Protein AF-A0A9D4YR10-F1 (afdb_monomer)

Secondary structure (DSSP, 8-state):
-EEEEEETTT--EEEEEGGGBTT---SSTT---TTSEEEEEEE-SS-EEEEEEEEEEEESSHHHHHHTTS-PPPPPPPPTT----------SS-HHHHHHHHHHHHHHHHHHHHHHHHHHHHHHHHHHHHHHHHHHHHHHHHHHHHHHHHHHHHHHHHHHHHTT------------------------------------------------------------------SS-----TTTTSTTSTTS---HHHHHHHHHHHHHHHHHHHHHHHHHT-

InterPro domains:
  IPR040391 BEN domain-containing protein 5 [PTHR14628] (1-96)

Sequence (278 aa):
MYASVRFRDDDVKAVVSVADIKHFSPNSVSDYDSSKWYRVRWQDDHQKGFFRAQIVRLFETKEAASQSSKRVPLPPRPSDSEEETDNSVSESSGDSLHEVLNRNCQEEVQQLRKENRLLKAENEKLLHENKKMHSRLEILEKALCSSVFDTESRLWAHTARCSTGAVASQASPMEPQKYQKLAAVTSPSSVPKMCKDTPDLSAETADLPSNLSQDEEVAMQPRCTAVSILGDKVLLGSSVFFTHYLEKRCSDSELTKRHNMLGKLVAAKIADLMKQKK

Radius of gyration: 36.91 Å; Cα contacts (8 Å, |Δi|>4): 142; chains: 1; bounding box: 97×73×73 Å

Organism: Rhipicephalus sanguineus (NCBI:txid34632)

Structure (mmCIF, N/CA/C/O backbone):
data_AF-A0A9D4YR10-F1
#
_entry.id   AF-A0A9D4YR10-F1
#
loop_
_atom_site.group_PDB
_atom_site.id
_atom_site.type_symbol
_atom_site.label_atom_id
_atom_site.label_alt_id
_atom_site.label_comp_id
_atom_site.label_asym_id
_atom_site.label_entity_id
_atom_site.label_seq_id
_atom_site.pdbx_PDB_ins_code
_atom_site.Cartn_x
_atom_site.Cartn_y
_atom_site.Cartn_z
_atom_site.occupancy
_atom_site.B_iso_or_equiv
_atom_site.auth_seq_id
_atom_site.auth_comp_id
_atom_site.auth_asym_id
_atom_site.auth_atom_id
_atom_site.pdbx_PDB_model_num
ATOM 1 N N . MET A 1 1 ? -14.648 -5.473 26.599 1.00 96.06 1 MET A N 1
ATOM 2 C CA . MET A 1 1 ? -15.252 -5.752 25.282 1.00 96.06 1 MET A CA 1
ATOM 3 C C . MET A 1 1 ? -14.211 -5.478 24.206 1.00 96.06 1 MET A C 1
ATOM 5 O O . MET A 1 1 ? -13.406 -4.562 24.363 1.00 96.06 1 MET A O 1
ATOM 9 N N . TYR A 1 2 ? -14.202 -6.289 23.157 1.00 97.81 2 TYR A N 1
ATOM 10 C CA . TYR A 1 2 ? -13.265 -6.233 22.040 1.00 97.81 2 TYR A CA 1
ATOM 11 C C . TYR A 1 2 ? -14.039 -6.162 20.727 1.00 97.81 2 TYR A C 1
ATOM 13 O O . TYR A 1 2 ? -15.117 -6.742 20.610 1.00 97.81 2 TYR A O 1
ATOM 21 N N . ALA A 1 3 ? -13.487 -5.473 19.738 1.00 97.38 3 ALA A N 1
ATOM 22 C CA . ALA A 1 3 ? -14.074 -5.338 18.414 1.00 97.38 3 ALA A CA 1
ATOM 23 C C . ALA A 1 3 ? -13.172 -6.004 17.375 1.00 97.38 3 ALA A C 1
ATOM 25 O O . ALA A 1 3 ? -11.965 -5.766 17.351 1.00 97.38 3 ALA A O 1
ATOM 26 N N . SER A 1 4 ? -13.756 -6.816 16.496 1.00 96.56 4 SER A N 1
ATOM 27 C CA . SER A 1 4 ? -13.118 -7.173 15.233 1.00 96.56 4 SER A CA 1
ATOM 28 C C . SER A 1 4 ? -13.394 -6.056 14.237 1.00 96.56 4 SER A C 1
ATOM 30 O O . SER A 1 4 ? -14.553 -5.760 13.944 1.00 96.56 4 SER A O 1
ATOM 32 N N . VAL A 1 5 ? -12.332 -5.426 13.748 1.00 96.62 5 VAL A N 1
ATOM 33 C CA . VAL A 1 5 ? -12.392 -4.278 12.842 1.00 96.62 5 VAL A CA 1
ATOM 34 C C . VAL A 1 5 ? -11.719 -4.603 11.513 1.00 96.62 5 VAL A C 1
ATOM 36 O O . VAL A 1 5 ? -10.829 -5.452 11.461 1.00 96.62 5 VAL A O 1
ATOM 39 N N . ARG A 1 6 ? -12.149 -3.930 10.444 1.00 96.00 6 ARG A N 1
ATOM 40 C CA . ARG A 1 6 ? -11.532 -3.949 9.111 1.00 96.00 6 ARG A CA 1
ATOM 41 C C . ARG A 1 6 ? -11.095 -2.532 8.758 1.00 96.00 6 ARG A C 1
ATOM 43 O O . ARG A 1 6 ? -11.946 -1.646 8.685 1.00 96.00 6 ARG A O 1
ATOM 50 N N . PHE A 1 7 ? -9.801 -2.314 8.562 1.00 96.31 7 PHE A N 1
ATOM 51 C CA . PHE A 1 7 ? -9.271 -1.001 8.186 1.00 96.31 7 PHE A CA 1
ATOM 52 C C . PHE A 1 7 ? -9.634 -0.643 6.738 1.00 96.31 7 PHE A C 1
ATOM 54 O O . PHE A 1 7 ? -9.779 -1.522 5.887 1.00 96.31 7 PHE A O 1
ATOM 61 N N . ARG A 1 8 ? -9.837 0.654 6.475 1.00 94.81 8 ARG A N 1
ATOM 62 C CA . ARG A 1 8 ? -10.281 1.164 5.166 1.00 94.81 8 ARG A CA 1
ATOM 63 C C . ARG A 1 8 ? -9.215 1.023 4.082 1.00 94.81 8 ARG A C 1
ATOM 65 O O . ARG A 1 8 ? -9.556 0.705 2.946 1.00 94.81 8 ARG A O 1
ATOM 72 N N . ASP A 1 9 ? -7.960 1.282 4.437 1.00 93.56 9 ASP A N 1
ATOM 73 C CA . ASP A 1 9 ? -6.887 1.483 3.460 1.00 93.56 9 ASP A CA 1
ATOM 74 C C . ASP A 1 9 ? -6.312 0.160 2.931 1.00 93.56 9 ASP A C 1
ATOM 76 O O . ASP A 1 9 ? -6.003 0.049 1.747 1.00 93.56 9 ASP A O 1
ATOM 80 N N . ASP A 1 10 ? -6.207 -0.859 3.785 1.00 93.62 10 ASP A N 1
ATOM 81 C CA . ASP A 1 10 ? -5.519 -2.124 3.493 1.00 93.62 10 ASP A CA 1
ATOM 82 C C . ASP A 1 10 ? -6.410 -3.372 3.640 1.00 93.62 10 ASP A C 1
ATOM 84 O O . ASP A 1 10 ? -5.956 -4.488 3.383 1.00 93.62 10 ASP A O 1
ATOM 88 N N . ASP A 1 11 ? -7.677 -3.207 4.043 1.00 91.81 11 ASP A N 1
ATOM 89 C CA . ASP A 1 11 ? -8.599 -4.296 4.393 1.00 91.81 11 ASP A CA 1
ATOM 90 C C . ASP A 1 11 ? -8.091 -5.251 5.488 1.00 91.81 11 ASP A C 1
ATOM 92 O O . ASP A 1 11 ? -8.654 -6.341 5.683 1.00 91.81 11 ASP A O 1
ATOM 96 N N . VAL A 1 12 ? -7.054 -4.867 6.235 1.00 93.75 12 VAL A N 1
ATOM 97 C CA . VAL A 1 12 ? -6.497 -5.710 7.287 1.00 93.75 12 VAL A CA 1
ATOM 98 C C . VAL A 1 12 ? -7.505 -5.812 8.423 1.00 93.75 12 VAL A C 1
ATOM 100 O O . VAL A 1 12 ? -8.157 -4.844 8.829 1.00 93.75 12 VAL A O 1
ATOM 103 N N . LYS A 1 13 ? -7.665 -7.037 8.926 1.00 94.62 13 LYS A N 1
ATOM 104 C CA . LYS A 1 13 ? -8.537 -7.325 10.059 1.00 94.62 13 LYS A CA 1
ATOM 105 C C . LYS A 1 13 ? -7.722 -7.360 11.332 1.00 94.62 13 LYS A C 1
ATOM 107 O O . LYS A 1 13 ? -6.717 -8.063 11.405 1.00 94.62 13 LYS A O 1
ATOM 112 N N . ALA A 1 14 ? -8.219 -6.683 12.352 1.00 95.94 14 ALA A N 1
ATOM 113 C CA . ALA A 1 14 ? -7.610 -6.684 13.668 1.00 95.94 14 ALA A CA 1
ATOM 114 C C . ALA A 1 14 ? -8.659 -6.866 14.761 1.00 95.94 14 ALA A C 1
ATOM 116 O O . ALA A 1 14 ? -9.850 -6.624 14.560 1.00 95.94 14 ALA A O 1
ATOM 117 N N . VAL A 1 15 ? -8.199 -7.305 15.930 1.00 96.88 15 VAL A N 1
ATOM 118 C CA . VAL A 1 15 ? -8.992 -7.305 17.159 1.00 96.88 15 VAL A CA 1
ATOM 119 C C . VAL A 1 15 ? -8.448 -6.197 18.045 1.00 96.88 15 VAL A C 1
ATOM 121 O O . VAL A 1 15 ? -7.285 -6.242 18.441 1.00 96.88 15 VAL A O 1
ATOM 124 N N . VAL A 1 16 ? -9.291 -5.221 18.358 1.00 97.12 16 VAL A N 1
ATOM 125 C CA . VAL A 1 16 ? -8.930 -4.039 19.150 1.00 97.12 16 VAL A CA 1
ATOM 126 C C . VAL A 1 16 ? -9.794 -3.945 20.403 1.00 97.12 16 VAL A C 1
ATOM 128 O O . VAL A 1 16 ? -10.896 -4.499 20.456 1.00 97.12 16 VAL A O 1
ATOM 131 N N . SER A 1 17 ? -9.293 -3.266 21.436 1.00 97.69 17 SER A N 1
ATOM 132 C CA . SER A 1 17 ? -10.106 -2.944 22.609 1.00 97.69 17 SER A CA 1
ATOM 133 C C . SER A 1 17 ? -11.145 -1.889 22.237 1.00 97.69 17 SER A C 1
ATOM 135 O O . SER A 1 17 ? -10.852 -0.971 21.477 1.00 97.69 17 SER A O 1
ATOM 137 N N . VAL A 1 18 ? -12.347 -1.965 22.808 1.00 97.62 18 VAL A N 1
ATOM 138 C CA . VAL A 1 18 ? -13.363 -0.910 22.630 1.00 97.62 18 VAL A CA 1
ATOM 139 C C . VAL A 1 18 ? -12.857 0.453 23.127 1.00 97.62 18 VAL A C 1
ATOM 141 O O . VAL A 1 18 ? -13.191 1.473 22.539 1.00 97.62 18 VAL A O 1
ATOM 144 N N . ALA A 1 19 ? -11.970 0.473 24.130 1.00 97.62 19 ALA A N 1
ATOM 145 C CA . ALA A 1 19 ? -11.347 1.702 24.630 1.00 97.62 19 ALA A CA 1
ATOM 146 C C . ALA A 1 19 ? -10.430 2.402 23.604 1.00 97.62 19 ALA A C 1
ATOM 148 O O . ALA A 1 19 ? -10.138 3.587 23.750 1.00 97.62 19 ALA A O 1
ATOM 149 N N . ASP A 1 20 ? -9.977 1.682 22.574 1.00 97.94 20 ASP A N 1
ATOM 150 C CA . ASP A 1 20 ? -9.133 2.222 21.505 1.00 97.94 20 ASP A CA 1
ATOM 151 C C . ASP A 1 20 ? -9.955 2.863 20.372 1.00 97.94 20 ASP A C 1
ATOM 153 O O . ASP A 1 20 ? -9.388 3.438 19.440 1.00 97.94 20 ASP A O 1
ATOM 157 N N . ILE A 1 21 ? -11.288 2.784 20.435 1.00 97.75 21 ILE A N 1
ATOM 158 C CA . ILE A 1 21 ? -12.201 3.335 19.432 1.00 97.75 21 ILE A CA 1
ATOM 159 C C . ILE A 1 21 ? -12.725 4.687 19.923 1.00 97.75 21 ILE A C 1
ATOM 161 O O . ILE A 1 21 ? -13.310 4.808 20.998 1.00 97.75 21 ILE A O 1
ATOM 165 N N . LYS A 1 22 ? -12.508 5.737 19.130 1.00 97.06 22 LYS A N 1
ATOM 166 C CA . LYS A 1 22 ? -12.876 7.105 19.503 1.00 97.06 22 LYS A CA 1
ATOM 167 C C . LYS A 1 22 ? -14.402 7.270 19.537 1.00 97.06 22 LYS A C 1
ATOM 169 O O . LYS A 1 22 ? -15.078 6.862 18.598 1.00 97.06 22 LYS A O 1
ATOM 174 N N . HIS A 1 23 ? -14.917 7.912 20.590 1.00 95.31 23 HIS A N 1
ATOM 175 C CA . HIS A 1 23 ? -16.347 8.215 20.783 1.00 95.31 23 HIS A CA 1
ATOM 176 C C . HIS A 1 23 ? -17.276 6.988 20.700 1.00 95.31 23 HIS A C 1
ATOM 178 O O . HIS A 1 23 ? -18.428 7.106 20.291 1.00 95.31 23 HIS A O 1
ATOM 184 N N . PHE A 1 24 ? -16.784 5.810 21.089 1.00 96.81 24 PHE A N 1
ATOM 185 C CA . PHE A 1 24 ? -17.538 4.566 21.003 1.00 96.81 24 PHE A CA 1
ATOM 186 C C . PHE A 1 24 ? -17.631 3.881 22.372 1.00 96.81 24 PHE A C 1
ATOM 188 O O . PHE A 1 24 ? -16.635 3.391 22.901 1.00 96.81 24 PHE A O 1
ATOM 195 N N . SER A 1 25 ? -18.843 3.848 22.931 1.00 95.75 25 SER A N 1
ATOM 196 C CA . SER A 1 25 ? -19.139 3.300 24.264 1.00 95.75 25 SER A CA 1
ATOM 197 C C . SER A 1 25 ? -20.376 2.389 24.214 1.00 95.75 25 SER A C 1
ATOM 199 O O . SER A 1 25 ? -21.437 2.784 24.695 1.00 95.75 25 SER A O 1
ATOM 201 N N . PRO A 1 26 ? -20.273 1.196 23.600 1.00 96.88 26 PRO A N 1
ATOM 202 C CA . PRO A 1 26 ? -21.393 0.273 23.457 1.00 96.88 26 PRO A CA 1
ATOM 203 C C . PRO A 1 26 ? -21.824 -0.300 24.811 1.00 96.88 26 PRO A C 1
ATOM 205 O O . PRO A 1 26 ? -20.987 -0.734 25.606 1.00 96.88 26 PRO A O 1
ATOM 208 N N . ASN A 1 27 ? -23.135 -0.377 25.047 1.00 96.44 27 ASN A N 1
ATOM 209 C CA . ASN A 1 27 ? -23.683 -1.036 26.242 1.00 96.44 27 ASN A CA 1
ATOM 210 C C . ASN A 1 27 ? -23.826 -2.556 26.061 1.00 96.44 27 ASN A C 1
ATOM 212 O O . ASN A 1 27 ? -23.851 -3.307 27.034 1.00 96.44 27 ASN A O 1
ATOM 216 N N . SER A 1 28 ? -23.931 -3.015 24.811 1.00 96.62 28 SER A N 1
ATOM 217 C CA . SER A 1 28 ? -24.168 -4.412 24.439 1.00 96.62 28 SER A CA 1
ATOM 218 C C . SER A 1 28 ? -23.309 -4.814 23.239 1.00 96.62 28 SER A C 1
ATOM 220 O O . SER A 1 28 ? -22.892 -3.980 22.442 1.00 96.62 28 SER A O 1
ATOM 222 N N . VAL A 1 29 ? -23.088 -6.116 23.054 1.00 96.06 29 VAL A N 1
ATOM 223 C CA . VAL A 1 29 ? -22.381 -6.676 21.884 1.00 96.06 29 VAL A CA 1
ATOM 224 C C . VAL A 1 29 ? -23.096 -6.431 20.547 1.00 96.06 29 VAL A C 1
ATOM 226 O O . VAL A 1 29 ? -22.502 -6.616 19.487 1.00 96.06 29 VAL A O 1
ATOM 229 N N . SER A 1 30 ? -24.365 -6.029 20.576 1.00 94.75 30 SER A N 1
ATOM 230 C CA . SER A 1 30 ? -25.149 -5.648 19.394 1.00 94.75 30 SER A CA 1
ATOM 231 C C . SER A 1 30 ? -25.212 -4.136 19.162 1.00 94.75 30 SER A C 1
ATOM 233 O O . SER A 1 30 ? -25.833 -3.707 18.198 1.00 94.75 30 SER A O 1
ATOM 235 N N . ASP A 1 31 ? -24.611 -3.333 20.042 1.00 95.69 31 ASP A N 1
ATOM 236 C CA . ASP A 1 31 ? -24.690 -1.868 20.029 1.00 95.69 31 ASP A CA 1
ATOM 237 C C . ASP A 1 31 ? -23.586 -1.266 19.145 1.00 95.69 31 ASP A C 1
ATOM 239 O O . ASP A 1 31 ? -22.665 -0.598 19.610 1.00 95.69 31 ASP A O 1
ATOM 243 N N . TYR A 1 32 ? -23.606 -1.599 17.855 1.00 95.56 32 TYR A N 1
ATOM 244 C CA . TYR A 1 32 ? -22.698 -1.017 16.870 1.00 95.56 32 TYR A CA 1
ATOM 245 C C . TYR A 1 32 ? -23.372 -0.911 15.509 1.00 95.56 32 TYR A C 1
ATOM 247 O O . TYR A 1 32 ? -24.202 -1.744 15.143 1.00 95.56 32 TYR A O 1
ATOM 255 N N . ASP A 1 33 ? -22.971 0.096 14.741 1.00 95.31 33 ASP A N 1
ATOM 256 C CA . ASP A 1 33 ? -23.427 0.268 13.373 1.00 95.31 33 ASP A CA 1
ATOM 257 C C . ASP A 1 33 ? -22.374 -0.290 12.414 1.00 95.31 33 ASP A C 1
ATOM 259 O O . ASP A 1 33 ? -21.295 0.276 12.234 1.00 95.31 33 ASP A O 1
ATOM 263 N N . SER A 1 34 ? -22.685 -1.424 11.783 1.00 93.31 34 SER A N 1
ATOM 264 C CA . SER A 1 34 ? -21.793 -2.024 10.788 1.00 93.31 34 SER A CA 1
ATOM 265 C C . SER A 1 34 ? -21.620 -1.152 9.541 1.00 93.31 34 SER A C 1
ATOM 267 O O . SER A 1 34 ? -20.666 -1.355 8.804 1.00 93.31 34 SER A O 1
ATOM 269 N N . SER A 1 35 ? -22.501 -0.181 9.297 1.00 92.12 35 SER A N 1
ATOM 270 C CA . SER A 1 35 ? -22.442 0.736 8.152 1.00 92.12 35 SER A CA 1
ATOM 271 C C . SER A 1 35 ? -21.548 1.948 8.397 1.00 92.12 35 SER A C 1
ATOM 273 O O . SER A 1 35 ? -21.312 2.702 7.461 1.00 92.12 35 SER A O 1
ATOM 275 N N . LYS A 1 36 ? -21.042 2.161 9.616 1.00 94.38 36 LYS A N 1
ATOM 276 C CA . LYS A 1 36 ? -20.281 3.366 9.953 1.00 94.38 36 LYS A CA 1
ATOM 277 C C . LYS A 1 36 ? -18.772 3.110 9.979 1.00 94.38 36 LYS A C 1
ATOM 279 O O . LYS A 1 36 ? -18.292 2.049 10.386 1.00 94.38 36 LYS A O 1
ATOM 284 N N . TRP A 1 37 ? -18.007 4.116 9.559 1.00 95.06 37 TRP A N 1
ATOM 285 C CA . TRP A 1 37 ? -16.562 4.166 9.770 1.00 95.06 37 TRP A CA 1
ATOM 286 C C . TRP A 1 37 ? -16.251 4.738 11.153 1.00 95.06 37 TRP A C 1
ATOM 288 O O . TRP A 1 37 ? -16.750 5.793 11.515 1.00 95.06 37 TRP A O 1
ATOM 298 N N . TYR A 1 38 ? -15.371 4.081 11.900 1.00 96.50 38 TYR A N 1
ATOM 299 C CA . TYR A 1 38 ? -14.918 4.528 13.214 1.00 96.50 38 TYR A CA 1
ATOM 300 C C . TYR A 1 38 ? -13.432 4.877 13.183 1.00 96.50 38 TYR A C 1
ATOM 302 O O . TYR A 1 38 ? -12.664 4.321 12.395 1.00 96.50 38 TYR A O 1
ATOM 310 N N . ARG A 1 39 ? -12.997 5.777 14.070 1.00 97.00 39 ARG A N 1
ATOM 311 C CA . ARG A 1 39 ? -11.571 6.060 14.286 1.00 97.00 39 ARG A CA 1
ATOM 312 C C . ARG A 1 39 ? -11.016 5.131 15.357 1.00 97.00 39 ARG A C 1
ATOM 314 O O . ARG A 1 39 ? -11.353 5.268 16.531 1.00 97.00 39 ARG A O 1
ATOM 321 N N . VAL A 1 40 ? -10.145 4.218 14.952 1.00 97.81 40 VAL A N 1
ATOM 322 C CA . VAL A 1 40 ? -9.552 3.192 15.813 1.00 97.81 40 VAL A CA 1
ATOM 323 C C . VAL A 1 40 ? -8.071 3.475 16.000 1.00 97.81 40 VAL A C 1
ATOM 325 O O . VAL A 1 40 ? -7.348 3.698 15.028 1.00 97.81 40 VAL A O 1
ATOM 328 N N . ARG A 1 41 ? -7.608 3.469 17.248 1.00 97.56 41 ARG A N 1
ATOM 329 C CA . ARG A 1 41 ? -6.190 3.587 17.572 1.00 97.56 41 ARG A CA 1
ATOM 330 C C . ARG A 1 41 ? -5.472 2.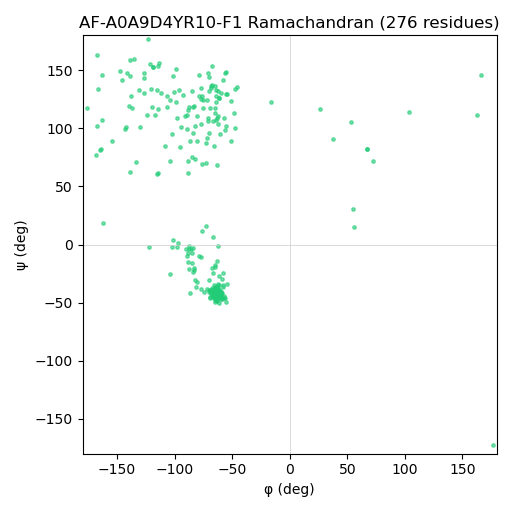290 17.206 1.00 97.56 41 ARG A C 1
ATOM 332 O O . ARG A 1 41 ? -5.826 1.221 17.694 1.00 97.56 41 ARG A O 1
ATOM 339 N N . TRP A 1 42 ? -4.440 2.398 16.381 1.00 96.12 42 TRP A N 1
ATOM 340 C CA . TRP A 1 42 ? -3.580 1.285 15.993 1.00 96.12 42 TRP A CA 1
ATOM 341 C C . TRP A 1 42 ? -2.120 1.642 16.260 1.00 96.12 42 TRP A C 1
ATOM 343 O O . TRP A 1 42 ? -1.713 2.801 16.113 1.00 96.12 42 TRP A O 1
ATOM 353 N N . GLN A 1 43 ? -1.344 0.654 16.698 1.00 95.62 43 GLN A N 1
ATOM 354 C CA . GLN A 1 43 ? 0.081 0.800 16.952 1.00 95.62 43 GLN A CA 1
ATOM 355 C C . GLN A 1 43 ? 0.806 -0.452 16.468 1.00 95.62 43 GLN A C 1
ATOM 357 O O . GLN A 1 43 ? 0.561 -1.544 16.971 1.00 95.62 43 GLN A O 1
ATOM 362 N N . ASP A 1 44 ? 1.707 -0.240 15.521 1.00 93.75 44 ASP A N 1
ATOM 363 C CA . ASP A 1 44 ? 2.648 -1.219 14.996 1.00 93.75 44 ASP A CA 1
ATOM 364 C C . ASP A 1 44 ? 4.083 -0.688 15.171 1.00 93.75 44 ASP A C 1
ATOM 366 O O . ASP A 1 44 ? 4.280 0.448 15.619 1.00 93.75 44 ASP A O 1
ATOM 370 N N . ASP A 1 45 ? 5.088 -1.478 14.797 1.00 96.00 45 ASP A N 1
ATOM 371 C CA . ASP A 1 45 ? 6.505 -1.097 14.891 1.00 96.00 45 ASP A CA 1
ATOM 372 C C . ASP A 1 45 ? 6.842 0.137 14.031 1.00 96.00 45 ASP A C 1
ATOM 374 O O . ASP A 1 45 ? 7.759 0.899 14.344 1.00 96.00 45 ASP A O 1
ATOM 378 N N . HIS A 1 46 ? 6.079 0.364 12.957 1.00 94.12 46 HIS A N 1
ATOM 379 C CA . HIS A 1 46 ? 6.332 1.431 11.985 1.00 94.12 46 HIS A CA 1
ATOM 380 C C . HIS A 1 46 ? 5.401 2.637 12.109 1.00 94.12 46 HIS A C 1
ATOM 382 O O . HIS A 1 46 ? 5.761 3.731 11.676 1.00 94.12 46 HIS A O 1
ATOM 388 N N . GLN A 1 47 ? 4.193 2.457 12.646 1.00 93.31 47 GLN A N 1
ATOM 389 C CA . GLN A 1 47 ? 3.165 3.496 12.640 1.00 93.31 47 GLN A CA 1
ATOM 390 C C . GLN A 1 47 ? 2.307 3.445 13.900 1.00 93.31 47 GLN A C 1
ATOM 392 O O . GLN A 1 47 ? 1.937 2.383 14.396 1.00 93.31 47 GLN A O 1
ATOM 397 N N . LYS A 1 48 ? 1.949 4.627 14.403 1.00 96.00 48 LYS A N 1
ATOM 398 C CA . LYS A 1 48 ? 1.048 4.801 15.541 1.00 96.00 48 LYS A CA 1
ATOM 399 C C . LYS A 1 48 ? 0.094 5.944 15.241 1.00 96.00 48 LYS A C 1
ATOM 401 O O . LYS A 1 48 ? 0.537 7.043 14.924 1.00 96.00 48 LYS A O 1
ATOM 406 N N . GLY A 1 49 ? -1.204 5.708 15.376 1.00 96.75 49 GLY A N 1
ATOM 407 C CA . GLY A 1 49 ? -2.197 6.725 15.044 1.00 96.75 49 GLY A CA 1
ATOM 408 C C . GLY A 1 49 ? -3.632 6.240 15.174 1.00 96.75 49 GLY A C 1
ATOM 409 O O . GLY A 1 49 ? -3.888 5.144 15.670 1.00 96.75 49 GLY A O 1
ATOM 410 N N . PHE A 1 50 ? -4.564 7.086 14.738 1.00 96.94 50 PHE A N 1
ATOM 411 C CA . PHE A 1 50 ? -5.970 6.730 14.580 1.00 96.94 50 PHE A CA 1
ATOM 412 C C . PHE A 1 50 ? -6.271 6.534 13.101 1.00 96.94 50 PHE A C 1
ATOM 414 O O . PHE A 1 50 ? -6.074 7.451 12.307 1.00 96.94 50 PHE A O 1
ATOM 421 N N . PHE A 1 51 ? -6.794 5.366 12.759 1.00 96.94 51 PHE A N 1
ATOM 422 C CA . PHE A 1 51 ? -7.103 4.977 11.389 1.00 96.94 51 PHE A CA 1
ATOM 423 C C . PHE A 1 51 ? -8.598 4.702 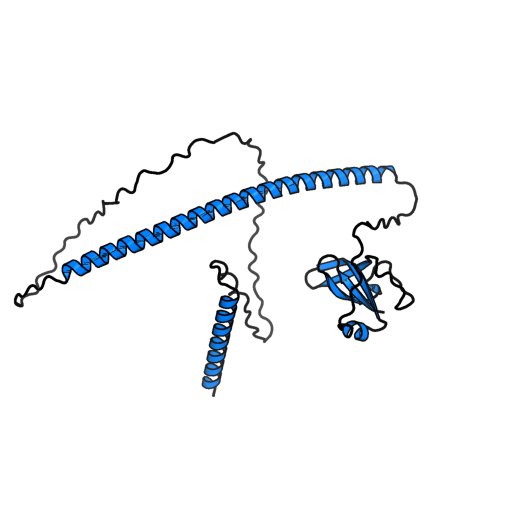11.254 1.00 96.94 51 PHE A C 1
ATOM 425 O O . PHE A 1 51 ? -9.269 4.362 12.233 1.00 96.94 51 PHE A O 1
ATOM 432 N N . ARG A 1 52 ? -9.141 4.879 10.046 1.00 96.44 52 ARG A N 1
ATOM 433 C CA . ARG A 1 52 ? -10.555 4.589 9.778 1.00 96.44 52 ARG A CA 1
ATOM 434 C C . ARG A 1 52 ? -10.742 3.082 9.642 1.00 96.44 52 ARG A C 1
ATOM 436 O O . ARG A 1 52 ? -10.088 2.447 8.815 1.00 96.44 52 ARG A O 1
ATOM 443 N N . ALA A 1 53 ? -11.647 2.521 10.432 1.00 97.12 53 ALA A N 1
ATOM 444 C CA . ALA A 1 53 ? -11.979 1.107 10.388 1.00 97.12 53 ALA A CA 1
ATOM 445 C C . ALA A 1 53 ? -13.479 0.872 10.590 1.00 97.12 53 ALA A C 1
ATOM 447 O O . ALA A 1 53 ? -14.151 1.611 11.306 1.00 97.12 53 ALA A O 1
ATOM 448 N N . GLN A 1 54 ? -14.000 -0.164 9.946 1.00 96.88 54 GLN A N 1
ATOM 449 C CA . GLN A 1 54 ? -15.378 -0.621 10.080 1.00 96.88 54 GLN A CA 1
ATOM 450 C C . GLN A 1 54 ? -15.427 -1.690 11.172 1.00 96.88 54 GLN A C 1
ATOM 452 O O . GLN A 1 54 ? -14.651 -2.651 11.131 1.00 96.88 54 GLN A O 1
ATOM 457 N N . ILE A 1 55 ? -16.328 -1.546 12.146 1.00 96.88 55 ILE A N 1
ATOM 458 C CA . ILE A 1 55 ? -16.555 -2.589 13.153 1.00 96.88 55 ILE A CA 1
ATOM 459 C C . ILE A 1 55 ? -17.345 -3.718 12.490 1.00 96.88 55 ILE A C 1
ATOM 461 O O . ILE A 1 55 ? -18.474 -3.532 12.047 1.00 96.88 55 ILE A O 1
ATOM 465 N N . VAL A 1 56 ? -16.741 -4.903 12.419 1.00 95.62 56 VAL A N 1
ATOM 466 C CA . VAL A 1 56 ? -17.358 -6.100 11.837 1.00 95.62 56 VAL A CA 1
ATOM 467 C C . VAL A 1 56 ? -18.191 -6.835 12.881 1.00 95.62 56 VAL A C 1
ATOM 469 O O . VAL A 1 56 ? -19.262 -7.342 12.559 1.00 95.62 56 VAL A O 1
ATOM 472 N N . ARG A 1 57 ? -17.683 -6.946 14.117 1.00 96.19 57 ARG A N 1
ATOM 473 C CA . ARG A 1 57 ? -18.359 -7.646 15.220 1.00 96.19 57 ARG A CA 1
ATOM 474 C C . ARG A 1 57 ? -17.767 -7.278 16.579 1.00 96.19 57 ARG A C 1
ATOM 476 O O . ARG A 1 57 ? -16.552 -7.118 16.687 1.00 96.19 57 ARG A O 1
ATOM 483 N N . LEU A 1 58 ? -18.599 -7.233 17.620 1.00 97.25 58 LEU A N 1
ATOM 484 C CA . LEU A 1 58 ? -18.166 -7.098 19.014 1.00 97.25 58 LEU A CA 1
ATOM 485 C C . LEU A 1 58 ? -18.136 -8.446 19.745 1.00 97.25 58 LEU A C 1
ATOM 487 O O . LEU A 1 58 ? -18.906 -9.361 19.449 1.00 97.25 58 LEU A O 1
ATOM 491 N N . PHE A 1 59 ? -17.248 -8.539 20.730 1.00 97.19 59 PHE A N 1
ATOM 492 C CA . PHE A 1 59 ? -17.040 -9.698 21.591 1.00 97.19 59 PHE A CA 1
ATOM 493 C C . PHE A 1 59 ? -16.830 -9.247 23.035 1.00 97.19 59 PHE A C 1
ATOM 495 O O . PHE A 1 59 ? -16.195 -8.225 23.298 1.00 97.19 59 PHE A O 1
ATOM 502 N N . GLU A 1 60 ? -17.309 -10.027 23.998 1.00 97.19 60 GLU A N 1
ATOM 503 C CA . GLU A 1 60 ? -17.087 -9.730 25.417 1.00 97.19 60 GLU A CA 1
ATOM 504 C C . GLU A 1 60 ? -15.611 -9.918 25.801 1.00 97.19 60 GLU A C 1
ATOM 506 O O . GLU A 1 60 ? -15.010 -9.026 26.412 1.00 97.19 60 GLU A O 1
ATOM 511 N N . THR A 1 61 ? -15.009 -11.029 25.359 1.00 97.31 61 THR A N 1
ATOM 512 C CA . THR A 1 61 ? -13.635 -11.447 25.676 1.00 97.31 61 THR A CA 1
ATOM 513 C C . THR A 1 61 ? -12.713 -11.423 24.453 1.00 97.31 61 THR A C 1
ATOM 515 O O . THR A 1 61 ? -13.157 -11.510 23.303 1.00 97.31 61 THR A O 1
ATOM 518 N N . LYS A 1 62 ? -11.402 -11.296 24.696 1.00 96.00 62 LYS A N 1
ATOM 519 C CA . LYS A 1 62 ? -10.381 -11.203 23.638 1.00 96.00 62 LYS A CA 1
ATOM 520 C C . LYS A 1 62 ? -10.224 -12.532 22.906 1.00 96.00 62 LYS A C 1
ATOM 522 O O . LYS A 1 62 ? -10.086 -12.570 21.688 1.00 96.00 62 LYS A O 1
ATOM 527 N N . GLU A 1 63 ? -10.285 -13.623 23.655 1.00 95.44 63 GLU A N 1
ATOM 528 C CA . GLU A 1 63 ? -10.111 -14.990 23.180 1.00 95.44 63 GLU A CA 1
ATOM 529 C C . GLU A 1 63 ? -11.224 -15.363 22.197 1.00 95.44 63 GLU A C 1
ATOM 531 O O . GLU A 1 63 ? -10.948 -15.917 21.131 1.00 95.44 63 GLU A O 1
ATOM 536 N N . ALA A 1 64 ? -12.471 -14.984 22.508 1.00 94.50 64 ALA A N 1
ATOM 537 C CA . ALA A 1 64 ? -13.611 -15.180 21.617 1.00 94.50 64 ALA A CA 1
ATOM 538 C C . ALA A 1 64 ? -13.439 -14.415 20.296 1.00 94.50 64 ALA A C 1
ATOM 540 O O . ALA A 1 64 ? -13.745 -14.948 19.228 1.00 94.50 64 ALA A O 1
ATOM 541 N N . ALA A 1 65 ? -1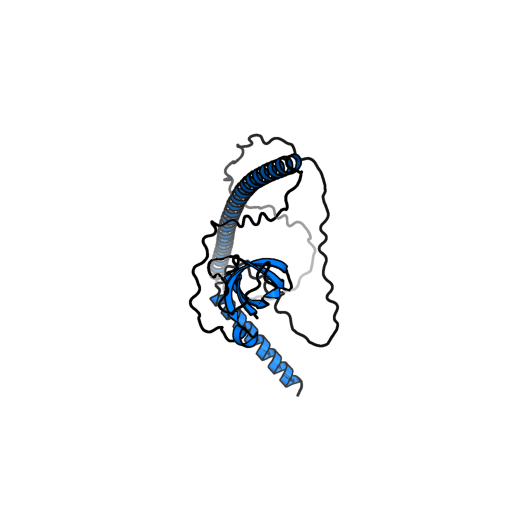2.894 -13.196 20.355 1.00 93.25 65 ALA A N 1
ATOM 542 C CA . ALA A 1 65 ? -12.601 -12.405 19.166 1.00 93.25 65 ALA A CA 1
ATOM 543 C C . ALA A 1 65 ? -11.494 -13.046 18.310 1.00 93.25 65 ALA A C 1
ATOM 545 O O . ALA A 1 65 ? -11.663 -13.187 17.099 1.00 93.25 65 ALA A O 1
ATOM 546 N N . SER A 1 66 ? -10.397 -13.506 18.919 1.00 90.88 66 SER A N 1
ATOM 547 C CA . SER A 1 66 ? -9.287 -14.152 18.201 1.00 90.88 66 SER A CA 1
ATOM 548 C C . SER A 1 66 ? -9.675 -15.491 17.560 1.00 90.88 66 SER A C 1
ATOM 550 O O . SER A 1 66 ? -9.204 -15.808 16.470 1.00 90.88 66 SER A O 1
ATOM 552 N N . GLN A 1 67 ? -10.559 -16.269 18.192 1.00 90.50 67 GLN A N 1
ATOM 553 C CA . GLN A 1 67 ? -11.036 -17.550 17.651 1.00 90.50 67 GLN A CA 1
ATOM 554 C C . GLN A 1 67 ? -12.109 -17.400 16.560 1.00 90.50 67 GLN A C 1
ATOM 556 O O . GLN A 1 67 ? -12.457 -18.373 15.886 1.00 90.50 67 GLN A O 1
ATOM 561 N N . SER A 1 68 ? -12.636 -16.192 16.352 1.00 82.81 68 SER A N 1
ATOM 562 C CA . SER A 1 68 ? -13.728 -15.930 15.408 1.00 82.81 68 SER A CA 1
ATOM 563 C C . SER A 1 68 ? -13.316 -15.910 13.929 1.00 82.81 68 SER A C 1
ATOM 565 O O . SER A 1 68 ? -14.129 -15.568 13.076 1.00 82.81 68 SER A O 1
ATOM 567 N N . SER A 1 69 ? -12.101 -16.355 13.589 1.00 68.81 69 SER A N 1
ATOM 568 C CA . SER A 1 69 ? -11.575 -16.430 12.214 1.00 68.81 69 SER A CA 1
ATOM 569 C C . SER A 1 69 ? -12.349 -17.369 11.272 1.00 68.81 69 SER A C 1
ATOM 571 O O . SER A 1 69 ? -12.042 -17.450 10.079 1.00 68.81 69 SER A O 1
ATOM 573 N N . LYS A 1 70 ? -13.393 -18.050 11.766 1.00 76.94 70 LYS A N 1
ATOM 574 C CA . LYS A 1 70 ? -14.393 -18.722 10.927 1.00 76.94 70 LYS A CA 1
ATOM 575 C C . LYS A 1 70 ? -14.983 -17.691 9.967 1.00 76.94 70 LYS A C 1
ATOM 577 O O . LYS A 1 70 ? -15.373 -16.618 10.398 1.00 76.94 70 LYS A O 1
ATOM 582 N N . ARG A 1 71 ? -15.015 -18.008 8.668 1.00 73.56 71 ARG A N 1
ATOM 583 C CA . ARG A 1 71 ? -15.429 -17.113 7.571 1.00 73.56 71 ARG A CA 1
ATOM 584 C C . ARG A 1 71 ? -16.792 -16.457 7.849 1.00 73.56 71 ARG A C 1
ATOM 586 O O . ARG A 1 71 ? -17.825 -16.998 7.470 1.00 73.56 71 ARG A O 1
ATOM 593 N N . VAL A 1 72 ? -16.789 -15.303 8.514 1.00 76.25 72 VAL A N 1
ATOM 594 C CA . VAL A 1 72 ? -17.984 -14.482 8.705 1.00 76.25 72 VAL A CA 1
ATOM 595 C C . VAL A 1 72 ? -18.211 -13.713 7.402 1.00 76.25 72 VAL A C 1
ATOM 597 O O . VAL A 1 72 ? -17.258 -13.089 6.915 1.00 76.25 72 VAL A O 1
ATOM 600 N N . PRO A 1 73 ? -19.422 -13.762 6.817 1.00 81.44 73 PRO A N 1
ATOM 601 C CA . PRO A 1 73 ? -19.797 -12.880 5.720 1.00 81.44 73 PRO A CA 1
ATOM 602 C C . PRO A 1 73 ? -19.487 -11.431 6.103 1.00 81.44 73 PRO A C 1
ATOM 604 O O . PRO A 1 73 ? -19.908 -10.962 7.158 1.00 81.44 73 PRO A O 1
ATOM 607 N N . LEU A 1 74 ? -18.683 -10.752 5.287 1.00 82.69 74 LEU A N 1
ATOM 608 C CA . LEU A 1 74 ? -18.296 -9.374 5.563 1.00 82.69 74 LEU A CA 1
ATOM 609 C C . LEU A 1 74 ? -19.459 -8.439 5.219 1.00 82.69 74 LEU A C 1
ATOM 611 O O . LEU A 1 74 ? -20.030 -8.593 4.135 1.00 82.69 74 LEU A O 1
ATOM 615 N N . PRO A 1 75 ? -19.782 -7.462 6.086 1.00 84.88 75 PRO A N 1
ATOM 616 C CA . PRO A 1 75 ? -20.698 -6.395 5.724 1.00 84.88 75 PRO A CA 1
ATOM 617 C C . PRO A 1 75 ? -20.200 -5.681 4.456 1.00 84.88 75 PRO A C 1
ATOM 619 O O . PRO A 1 75 ? -18.981 -5.598 4.235 1.00 84.88 75 PRO A O 1
ATOM 622 N N . PRO A 1 76 ? -21.109 -5.167 3.613 1.00 87.06 76 PRO A N 1
ATOM 623 C CA . PRO A 1 76 ? -20.722 -4.298 2.511 1.00 87.06 76 PRO A CA 1
ATOM 624 C C . PRO A 1 76 ? -19.934 -3.094 3.043 1.00 87.06 76 PRO A C 1
ATOM 626 O O . PRO A 1 76 ? -20.144 -2.638 4.171 1.00 87.06 76 PRO A O 1
ATOM 629 N N . ARG A 1 77 ? -18.988 -2.598 2.238 1.00 85.50 77 ARG A N 1
ATOM 630 C CA . ARG A 1 77 ? -18.238 -1.395 2.604 1.00 85.50 77 ARG A CA 1
ATOM 631 C C . ARG A 1 77 ? -19.209 -0.207 2.650 1.00 85.50 77 ARG A C 1
ATOM 633 O O . ARG A 1 77 ? -20.016 -0.086 1.724 1.00 85.50 77 ARG A O 1
ATOM 640 N N . PRO A 1 78 ? -19.131 0.662 3.669 1.00 85.62 78 PRO A N 1
ATOM 641 C CA . PRO A 1 78 ? -19.878 1.908 3.670 1.00 85.62 78 PRO A CA 1
ATOM 642 C C . PRO A 1 78 ? -19.509 2.727 2.439 1.00 85.62 78 PRO A C 1
ATOM 644 O O . PRO A 1 78 ? -18.341 2.750 2.039 1.00 85.62 78 PRO A O 1
ATOM 647 N N . SER A 1 79 ? -20.493 3.392 1.836 1.00 81.44 79 SER A N 1
ATOM 648 C CA . SER A 1 79 ? -20.216 4.318 0.743 1.00 81.44 79 SER A CA 1
ATOM 649 C C . SER A 1 79 ? -19.383 5.472 1.296 1.00 81.44 79 SER A C 1
ATOM 651 O O . SER A 1 79 ? -19.756 6.094 2.286 1.00 81.44 79 SER A O 1
ATOM 653 N N . ASP A 1 80 ? -18.256 5.777 0.659 1.00 72.44 80 ASP A N 1
ATOM 654 C CA . ASP A 1 80 ? -17.305 6.812 1.095 1.00 72.44 80 ASP A CA 1
ATOM 655 C C . ASP A 1 80 ? -17.857 8.252 1.020 1.00 72.44 80 ASP A C 1
ATOM 657 O O . ASP A 1 80 ? -17.124 9.215 1.226 1.00 72.44 80 ASP A O 1
ATOM 661 N N . SER A 1 81 ? -19.145 8.400 0.715 1.00 68.31 81 SER A N 1
ATOM 662 C CA . SER A 1 81 ? -19.850 9.666 0.525 1.00 68.31 81 SER A CA 1
ATOM 663 C C . SER A 1 81 ? -20.188 10.390 1.832 1.00 68.31 81 SER A C 1
ATOM 665 O O . SER A 1 81 ? -20.581 11.550 1.786 1.00 68.31 81 SER A O 1
ATOM 667 N N . GLU A 1 82 ? -20.032 9.738 2.985 1.00 59.59 82 GLU A N 1
ATOM 668 C CA . GLU A 1 82 ? -20.267 10.355 4.291 1.00 59.59 82 GLU A CA 1
ATOM 669 C C . GLU A 1 82 ? -18.939 10.875 4.858 1.00 59.59 82 GLU A C 1
ATOM 671 O O . GLU A 1 82 ? -18.212 10.201 5.600 1.00 59.59 82 GLU A O 1
ATOM 676 N N . GLU A 1 83 ? -18.578 12.086 4.429 1.00 57.59 83 GLU A N 1
ATOM 677 C CA . GLU A 1 83 ? -17.578 12.902 5.109 1.00 57.59 83 GLU A CA 1
ATOM 678 C C . GLU A 1 83 ? -18.095 13.212 6.518 1.00 57.59 83 GLU A C 1
ATOM 680 O O . GLU A 1 83 ? -19.068 13.943 6.695 1.00 57.59 83 GLU A O 1
ATOM 685 N N . GLU A 1 84 ? -17.455 12.617 7.528 1.00 54.19 84 GLU A N 1
ATOM 686 C CA . GLU A 1 84 ? -17.743 12.879 8.936 1.00 54.19 84 GLU A CA 1
ATOM 687 C C . GLU A 1 84 ? -17.483 14.355 9.253 1.00 54.19 84 GLU A C 1
ATOM 689 O O . GLU A 1 84 ? -16.363 14.768 9.560 1.00 54.19 84 GLU A O 1
ATOM 694 N N . THR A 1 85 ? -18.545 15.154 9.187 1.00 50.44 85 THR A N 1
ATOM 695 C CA . THR A 1 85 ? -18.616 16.497 9.755 1.00 50.44 85 THR A CA 1
ATOM 696 C C . THR A 1 85 ? -18.792 16.349 11.268 1.00 50.44 85 THR A C 1
ATOM 698 O O . THR A 1 85 ? -19.851 16.618 11.824 1.00 50.44 85 THR A O 1
ATOM 701 N N . ASP A 1 86 ? -17.750 15.880 11.958 1.00 47.72 86 ASP A N 1
ATOM 702 C CA . ASP A 1 86 ? -17.663 15.944 13.424 1.00 47.72 86 ASP A CA 1
ATOM 703 C C . ASP A 1 86 ? -17.405 17.407 13.828 1.00 47.72 86 ASP A C 1
ATOM 705 O O . ASP A 1 86 ? -16.321 17.803 14.258 1.00 47.72 86 ASP A O 1
ATOM 709 N N . ASN A 1 87 ? -18.428 18.240 13.636 1.00 46.12 87 ASN A N 1
ATOM 710 C CA . ASN A 1 87 ? -18.455 19.637 14.032 1.00 46.12 87 ASN A CA 1
ATOM 711 C C . ASN A 1 87 ? -18.969 19.717 15.476 1.00 46.12 87 ASN A C 1
ATOM 713 O O . ASN A 1 87 ? -20.098 20.115 15.741 1.00 46.12 87 ASN A O 1
ATOM 717 N N . SER A 1 88 ? -18.137 19.282 16.423 1.00 53.78 88 SER A N 1
ATOM 718 C CA . SER A 1 88 ? -18.333 19.564 17.847 1.00 53.78 88 SER A CA 1
ATOM 719 C C . SER A 1 88 ? -17.355 20.657 18.270 1.00 53.78 88 SER A C 1
ATOM 721 O O . SER A 1 88 ? -16.382 20.395 18.977 1.00 53.78 88 SER A O 1
ATOM 723 N N . VAL A 1 89 ? -17.610 21.887 17.822 1.00 47.00 89 VAL A N 1
ATOM 724 C CA . VAL A 1 89 ? -17.005 23.099 18.385 1.00 47.00 89 VAL A CA 1
ATOM 725 C C . VAL A 1 89 ? -18.118 23.915 19.020 1.00 47.00 89 VAL A C 1
ATOM 727 O O . VAL A 1 89 ? -19.061 24.341 18.359 1.00 47.00 89 VAL A O 1
ATOM 730 N N . SER A 1 90 ? -17.989 24.069 20.334 1.00 49.78 90 SER A N 1
ATOM 731 C CA . SER A 1 90 ? -18.755 24.976 21.173 1.00 49.78 90 SER A CA 1
ATOM 732 C C . SER A 1 90 ? -18.863 26.368 20.559 1.00 49.78 90 SER A C 1
ATOM 734 O O . SER A 1 90 ? -17.876 26.946 20.104 1.00 49.78 90 SER A O 1
ATOM 736 N N . GLU A 1 91 ? -20.071 26.915 20.616 1.00 51.94 91 GLU A N 1
ATOM 737 C CA . GLU A 1 91 ? -20.356 28.319 20.365 1.00 51.94 91 GLU A CA 1
ATOM 738 C C . GLU A 1 91 ? -19.490 29.214 21.261 1.00 51.94 91 GLU A C 1
ATOM 740 O O . GLU A 1 91 ? -19.451 29.032 22.479 1.00 51.94 91 GLU A O 1
ATOM 745 N N . SER A 1 92 ? -18.818 30.196 20.658 1.00 52.66 92 SER A N 1
ATOM 746 C CA . SER A 1 92 ? -18.907 31.612 21.045 1.00 52.66 92 SER A CA 1
ATOM 747 C C . SER A 1 92 ? -17.722 32.396 20.469 1.00 52.66 92 SER A C 1
ATOM 749 O O . SER A 1 92 ? -16.589 32.264 20.923 1.00 52.66 92 SER A O 1
ATOM 751 N N . SER A 1 93 ? -18.029 33.282 19.515 1.00 53.62 93 SER A N 1
ATOM 752 C CA . SER A 1 93 ? -17.242 34.480 19.172 1.00 53.62 93 SER A CA 1
ATOM 753 C C . SER A 1 93 ? -15.901 34.258 18.440 1.00 53.62 93 SER A C 1
ATOM 755 O O . SER A 1 93 ? -14.835 34.496 19.001 1.00 53.62 93 SER A O 1
ATOM 757 N N . GLY A 1 94 ? -15.929 33.868 17.155 1.00 52.00 94 GLY A N 1
ATOM 758 C CA . GLY A 1 94 ? -14.697 33.718 16.353 1.00 52.00 94 GLY A CA 1
ATOM 759 C C . GLY A 1 94 ? -14.842 33.691 14.823 1.00 52.00 94 GLY A C 1
ATOM 760 O O . GLY A 1 94 ? -13.912 33.249 14.150 1.00 52.00 94 GLY A O 1
ATOM 761 N N . ASP A 1 95 ? -15.963 34.156 14.261 1.00 56.38 95 ASP A N 1
ATOM 762 C CA . ASP A 1 95 ? -16.327 33.966 12.838 1.00 56.38 95 ASP A CA 1
ATOM 763 C C . ASP A 1 95 ? -15.315 34.515 11.814 1.00 56.38 95 ASP A C 1
ATOM 765 O O . ASP A 1 95 ? -15.226 34.017 10.697 1.00 56.38 95 ASP A O 1
ATOM 769 N N . SER A 1 96 ? -14.490 35.503 12.172 1.00 64.19 96 SER A N 1
ATOM 770 C CA . SER A 1 96 ? -13.600 36.153 11.198 1.00 64.19 96 SER A CA 1
ATOM 771 C C . SER A 1 96 ? -12.309 35.378 10.897 1.00 64.19 96 SER A C 1
ATOM 773 O O . SER A 1 96 ? -11.803 35.437 9.777 1.00 64.19 96 SER A O 1
ATOM 775 N N . LEU A 1 97 ? -11.750 34.649 11.868 1.00 63.12 97 LEU A N 1
ATOM 776 C CA . LEU A 1 97 ? -10.470 33.948 11.683 1.00 63.12 97 LEU A CA 1
ATOM 777 C C . LEU A 1 97 ? -10.640 32.602 10.973 1.00 63.12 97 LEU A C 1
ATOM 779 O O . LEU A 1 97 ? -9.750 32.170 10.240 1.00 63.12 97 LEU A O 1
ATOM 783 N N . HIS A 1 98 ? -11.788 31.952 11.160 1.00 67.00 98 HIS A N 1
ATOM 784 C CA . HIS A 1 98 ? -12.074 30.659 10.546 1.00 67.00 98 HIS A CA 1
ATOM 785 C C . HIS A 1 98 ? -12.210 30.767 9.019 1.00 67.00 98 HIS A C 1
ATOM 787 O O . HIS A 1 98 ? -11.715 29.910 8.289 1.00 67.00 98 HIS A O 1
ATOM 793 N N . GLU A 1 99 ? -12.805 31.850 8.519 1.00 73.81 99 GLU A N 1
ATOM 794 C CA . GLU A 1 99 ? -12.978 32.075 7.081 1.00 73.81 99 GLU A CA 1
ATOM 795 C C . GLU A 1 99 ? -11.639 32.319 6.361 1.00 73.81 99 GLU A C 1
ATOM 797 O O . GLU A 1 99 ? -11.396 31.767 5.286 1.00 73.81 99 GLU A O 1
ATOM 802 N N . VAL A 1 100 ? -10.718 33.057 6.995 1.00 73.12 100 VAL A N 1
ATOM 803 C CA . VAL A 1 100 ? -9.361 33.294 6.468 1.00 73.12 100 VAL A CA 1
ATOM 804 C C . VAL A 1 100 ? -8.541 32.000 6.436 1.00 73.12 100 VAL A C 1
ATOM 806 O O . VAL A 1 100 ? -7.888 31.708 5.435 1.00 73.12 100 VAL A O 1
ATOM 809 N N . LEU A 1 101 ? -8.601 31.189 7.498 1.00 75.88 101 LEU A N 1
ATOM 810 C CA . LEU A 1 101 ? -7.905 29.899 7.541 1.00 75.88 101 LEU A CA 1
ATOM 811 C C . LEU A 1 101 ? -8.458 28.912 6.507 1.00 75.88 101 LEU A C 1
ATOM 813 O O . LEU A 1 101 ? -7.684 28.233 5.832 1.00 75.88 101 LEU A O 1
ATOM 817 N N . ASN A 1 102 ? -9.781 28.864 6.336 1.00 81.81 102 ASN A N 1
ATOM 818 C CA . ASN A 1 102 ? -10.419 27.991 5.354 1.00 81.81 102 ASN A CA 1
ATOM 819 C C . ASN A 1 102 ? -10.046 28.391 3.916 1.00 81.81 102 ASN A C 1
ATOM 821 O O . ASN A 1 102 ? -9.748 27.534 3.085 1.00 81.81 102 ASN A O 1
ATOM 825 N N . ARG A 1 103 ? -9.971 29.697 3.631 1.00 86.56 103 ARG A N 1
ATOM 826 C CA . ARG A 1 103 ? -9.528 30.207 2.329 1.00 86.56 103 ARG A CA 1
ATOM 827 C C . ARG A 1 103 ? -8.073 29.846 2.025 1.00 86.56 103 ARG A C 1
ATOM 829 O O . ARG A 1 103 ? -7.801 29.311 0.953 1.00 86.56 103 ARG A O 1
ATOM 836 N N . ASN A 1 104 ? -7.161 30.062 2.973 1.00 88.56 104 ASN A N 1
ATOM 837 C CA . ASN A 1 104 ? -5.749 29.712 2.794 1.00 88.56 104 ASN A CA 1
ATOM 838 C C . ASN A 1 104 ? -5.567 28.199 2.593 1.00 88.56 104 ASN A C 1
ATOM 840 O O . ASN A 1 104 ? -4.820 27.778 1.713 1.00 88.56 104 ASN A O 1
ATOM 844 N N . CYS A 1 105 ? -6.312 27.379 3.344 1.00 88.19 105 CYS A N 1
ATOM 845 C CA . CYS A 1 105 ? -6.303 25.926 3.180 1.00 88.19 105 CYS A CA 1
ATOM 846 C C . CYS A 1 105 ? -6.784 25.504 1.780 1.00 88.19 105 CYS A C 1
ATOM 848 O O . CYS A 1 105 ? -6.190 24.632 1.145 1.00 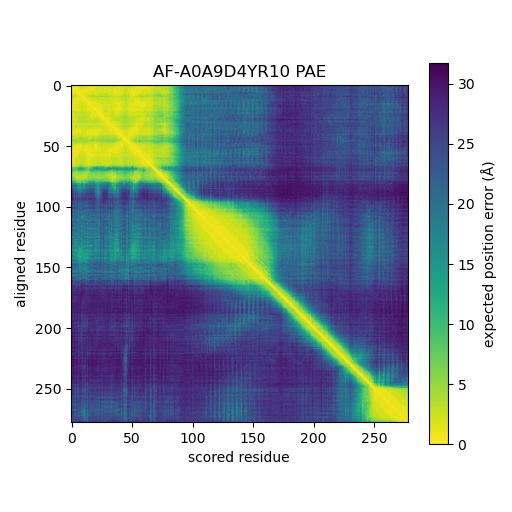88.19 105 CYS A O 1
ATOM 850 N N . GLN A 1 106 ? -7.829 26.145 1.250 1.00 90.31 106 GLN A N 1
ATOM 851 C CA . GLN A 1 106 ? -8.307 25.866 -0.106 1.00 90.31 106 GLN A CA 1
ATOM 852 C C . GLN A 1 106 ? -7.290 26.255 -1.183 1.00 90.31 106 GLN A C 1
ATOM 854 O O . GLN A 1 106 ? -7.112 25.504 -2.146 1.00 90.31 106 GLN A O 1
ATOM 859 N N . GLU A 1 107 ? -6.628 27.402 -1.039 1.00 94.25 107 GLU A N 1
ATOM 860 C CA . GLU A 1 107 ? -5.604 27.866 -1.980 1.00 94.25 107 GLU A CA 1
ATOM 861 C C . GLU A 1 107 ? -4.388 26.922 -1.987 1.00 94.25 107 GLU A C 1
ATOM 863 O O . GLU A 1 107 ? -3.948 26.499 -3.060 1.00 94.25 107 GLU A O 1
ATOM 868 N N . GLU A 1 108 ? -3.931 26.477 -0.814 1.00 94.75 108 GLU A N 1
ATOM 869 C CA . GLU A 1 108 ? -2.849 25.495 -0.673 1.00 94.75 108 GLU A CA 1
ATOM 870 C C . GLU A 1 108 ? -3.213 24.148 -1.318 1.00 94.75 108 GLU A C 1
ATOM 872 O O . GLU A 1 108 ? -2.450 23.597 -2.115 1.00 94.75 108 GLU A O 1
ATOM 877 N N . VAL A 1 109 ? -4.428 23.646 -1.077 1.00 92.12 109 VAL A N 1
ATOM 878 C CA . VAL A 1 109 ? -4.918 22.412 -1.711 1.00 92.12 109 VAL A CA 1
ATOM 879 C C . VAL A 1 109 ? -4.976 22.553 -3.235 1.00 92.12 109 VAL A C 1
ATOM 881 O O . VAL A 1 109 ? -4.665 21.606 -3.964 1.00 92.12 109 VAL A O 1
ATOM 884 N N . GLN A 1 110 ? -5.363 23.718 -3.759 1.00 95.50 110 GLN A N 1
ATOM 885 C CA . GLN A 1 110 ? -5.353 23.965 -5.202 1.00 95.50 110 GLN A CA 1
ATOM 886 C C . GLN A 1 110 ? -3.933 24.020 -5.774 1.00 95.50 110 GLN A C 1
ATOM 888 O O . GLN A 1 110 ? -3.703 23.490 -6.866 1.00 95.50 110 GLN A O 1
ATOM 893 N N . GLN A 1 111 ? -2.988 24.623 -5.055 1.00 97.00 111 GLN A N 1
ATOM 894 C CA . GLN A 1 111 ? -1.587 24.687 -5.456 1.00 97.00 111 GLN A CA 1
ATOM 895 C C . GLN A 1 111 ? -0.958 23.292 -5.486 1.00 97.00 111 GLN A C 1
ATOM 897 O O . GLN A 1 111 ? -0.443 22.884 -6.530 1.00 97.00 111 GLN A O 1
ATOM 902 N N . LEU A 1 112 ? -1.132 22.508 -4.420 1.00 95.06 112 LEU A N 1
ATOM 903 C CA . LEU A 1 112 ? -0.674 21.119 -4.349 1.00 95.06 112 LEU A CA 1
ATOM 904 C C . LEU A 1 112 ? -1.279 20.259 -5.462 1.00 95.06 112 LEU A C 1
ATOM 906 O O . LEU A 1 112 ? -0.600 19.410 -6.036 1.00 95.06 112 LEU A O 1
ATOM 910 N N . ARG A 1 113 ? -2.547 20.489 -5.834 1.00 94.50 113 ARG A N 1
ATOM 911 C CA . ARG A 1 113 ? -3.182 19.803 -6.974 1.00 94.50 113 ARG A CA 1
ATOM 912 C C . ARG A 1 113 ? -2.542 20.162 -8.313 1.00 94.50 113 ARG A C 1
ATOM 914 O O . ARG A 1 113 ? -2.470 19.291 -9.179 1.00 94.50 113 ARG A O 1
ATOM 921 N N . LYS A 1 114 ? -2.116 21.412 -8.519 1.00 97.81 114 LYS A N 1
ATOM 922 C CA . LYS A 1 114 ? -1.410 21.829 -9.743 1.00 97.81 114 LYS A CA 1
ATOM 923 C C . LYS A 1 114 ? -0.017 21.211 -9.800 1.00 97.81 114 LYS A C 1
ATOM 925 O O . LYS A 1 114 ? 0.330 20.623 -10.819 1.00 97.81 114 LYS A O 1
ATOM 930 N N . GLU A 1 115 ? 0.724 21.265 -8.700 1.00 97.00 115 GLU A N 1
ATOM 931 C CA . GLU A 1 115 ? 2.051 20.659 -8.589 1.00 97.00 115 GLU A CA 1
ATOM 932 C C . GLU A 1 115 ? 2.002 19.146 -8.834 1.00 97.00 115 GLU A C 1
ATOM 934 O O . GLU A 1 115 ? 2.741 18.630 -9.666 1.00 97.00 115 GLU A O 1
ATOM 939 N N . ASN A 1 116 ? 1.034 18.440 -8.238 1.00 95.12 116 ASN A N 1
ATOM 940 C CA . ASN A 1 116 ? 0.837 17.011 -8.493 1.00 95.12 116 ASN A CA 1
ATOM 941 C C . ASN A 1 116 ? 0.579 16.696 -9.974 1.00 95.12 116 ASN A C 1
ATOM 943 O O . ASN A 1 116 ? 0.977 15.640 -10.461 1.00 95.12 116 ASN A O 1
ATOM 947 N N . ARG A 1 117 ? -0.111 17.581 -10.707 1.00 97.31 117 ARG A N 1
ATOM 948 C CA . ARG A 1 117 ? -0.329 17.401 -12.152 1.00 97.31 117 ARG A CA 1
ATOM 949 C C . ARG A 1 117 ? 0.966 17.581 -12.939 1.00 97.31 117 ARG A C 1
ATOM 951 O O . ARG A 1 117 ? 1.209 16.798 -13.851 1.00 97.31 117 ARG A O 1
ATOM 958 N N . LEU A 1 118 ? 1.785 18.568 -12.577 1.00 98.19 118 LEU A N 1
ATOM 959 C CA . LEU A 1 118 ? 3.084 18.801 -13.214 1.00 98.19 118 LEU A CA 1
ATOM 960 C C . LEU A 1 118 ? 4.042 17.634 -12.960 1.00 98.19 118 LEU A C 1
ATOM 962 O O . LEU A 1 118 ? 4.580 17.079 -13.913 1.00 98.19 118 LEU A O 1
ATOM 966 N N . LEU A 1 119 ? 4.155 17.183 -11.709 1.00 97.00 119 LEU A N 1
ATOM 967 C CA . LEU A 1 119 ? 4.984 16.033 -11.339 1.00 97.00 119 LEU A CA 1
ATOM 968 C C . LEU A 1 119 ? 4.536 14.737 -12.027 1.00 97.00 119 LEU A C 1
ATOM 970 O O . LEU A 1 119 ? 5.365 13.901 -12.384 1.00 97.00 119 LEU A O 1
ATOM 974 N N . LYS A 1 120 ? 3.229 14.543 -12.243 1.00 96.88 120 LYS A N 1
ATOM 975 C CA . LYS A 1 120 ? 2.726 13.405 -13.029 1.00 96.88 120 LYS A CA 1
ATOM 976 C C . LYS A 1 120 ? 3.144 13.494 -14.495 1.00 96.88 120 LYS A C 1
ATOM 978 O O . LYS A 1 120 ? 3.634 12.504 -15.028 1.00 96.88 120 LYS A O 1
ATOM 983 N N . ALA A 1 121 ? 3.005 14.663 -15.119 1.00 97.88 121 ALA A N 1
ATOM 984 C CA . ALA A 1 121 ? 3.426 14.868 -16.504 1.00 97.88 121 ALA A CA 1
ATOM 985 C C . ALA A 1 121 ? 4.946 14.681 -16.682 1.00 97.88 121 ALA A C 1
ATOM 987 O O . ALA A 1 121 ? 5.395 14.072 -17.654 1.00 97.88 121 ALA A O 1
ATOM 988 N N . GLU A 1 122 ? 5.747 15.151 -15.725 1.00 98.06 122 GLU A N 1
ATOM 989 C CA . GLU A 1 122 ? 7.197 14.950 -15.720 1.00 98.06 122 GLU A CA 1
ATOM 990 C C . GLU A 1 122 ? 7.574 13.472 -15.544 1.00 98.06 122 GLU A C 1
ATOM 992 O O . GLU A 1 122 ? 8.398 12.954 -16.299 1.00 98.06 122 GLU A O 1
ATOM 997 N N . ASN A 1 123 ? 6.917 12.758 -14.623 1.00 96.69 123 ASN A N 1
ATOM 998 C CA . ASN A 1 123 ? 7.107 11.315 -14.466 1.00 96.69 123 ASN A CA 1
ATOM 999 C C . ASN A 1 123 ? 6.765 10.539 -15.745 1.00 96.69 123 ASN A C 1
ATOM 1001 O O . ASN A 1 123 ? 7.494 9.621 -16.117 1.00 96.69 123 ASN A O 1
ATOM 1005 N N . GLU A 1 124 ? 5.692 10.905 -16.450 1.00 97.94 124 GLU A N 1
ATOM 1006 C CA . GLU A 1 124 ? 5.342 10.290 -17.736 1.00 97.94 124 GLU A CA 1
ATOM 1007 C C . GLU A 1 124 ? 6.413 10.549 -18.809 1.00 97.94 124 GLU A C 1
ATOM 1009 O O . GLU A 1 124 ? 6.769 9.637 -19.564 1.00 97.94 124 GLU A O 1
ATOM 1014 N N . LYS A 1 125 ? 6.986 11.759 -18.844 1.00 98.38 125 LYS A N 1
ATOM 1015 C CA . LYS A 1 125 ? 8.095 12.107 -19.744 1.00 98.38 125 LYS A CA 1
ATOM 1016 C C . LYS A 1 125 ? 9.346 11.278 -19.443 1.00 98.38 125 LYS A C 1
ATOM 1018 O O . LYS A 1 125 ? 9.917 10.687 -20.361 1.00 98.38 125 LYS A O 1
ATOM 1023 N N . LEU A 1 126 ? 9.740 11.187 -18.172 1.00 97.62 126 LEU A N 1
ATOM 1024 C CA . LEU A 1 126 ? 10.886 10.381 -17.740 1.00 97.62 126 LEU A CA 1
ATOM 1025 C C . LEU A 1 126 ? 10.676 8.896 -18.042 1.00 97.62 126 LEU A C 1
ATOM 1027 O O . LEU A 1 126 ? 11.590 8.229 -18.524 1.00 97.62 126 LEU A O 1
ATOM 1031 N N . LEU A 1 127 ? 9.463 8.377 -17.837 1.00 97.94 127 LEU A N 1
ATOM 1032 C CA . LEU A 1 127 ? 9.117 7.000 -18.185 1.00 97.94 127 LEU A CA 1
ATOM 1033 C C . LEU A 1 127 ? 9.286 6.743 -19.692 1.00 97.94 127 LEU A C 1
ATOM 1035 O O . LEU A 1 127 ? 9.830 5.710 -20.094 1.00 97.94 127 LEU A O 1
ATOM 1039 N N . HIS A 1 128 ? 8.847 7.682 -20.534 1.00 98.25 128 HIS A N 1
ATOM 1040 C CA . HIS A 1 128 ? 9.009 7.591 -21.984 1.00 98.25 128 HIS A CA 1
ATOM 1041 C C . HIS A 1 128 ? 10.487 7.610 -22.403 1.00 98.25 128 HIS A C 1
ATOM 1043 O O . HIS A 1 128 ? 10.913 6.798 -23.229 1.00 98.25 128 HIS A O 1
ATOM 1049 N N . GLU A 1 129 ? 11.288 8.498 -21.814 1.00 97.94 129 GLU A N 1
ATOM 1050 C CA . GLU A 1 129 ? 12.724 8.586 -22.080 1.00 97.94 129 GLU A CA 1
ATOM 1051 C C . GLU A 1 129 ? 13.467 7.322 -21.636 1.00 97.94 129 GLU A C 1
ATOM 1053 O O . GLU A 1 129 ? 14.268 6.765 -22.391 1.00 97.94 129 GLU A O 1
ATOM 1058 N N . ASN A 1 130 ? 13.133 6.798 -20.460 1.00 97.00 130 ASN A N 1
ATOM 1059 C CA . ASN A 1 130 ? 13.699 5.560 -19.943 1.00 97.00 130 ASN A CA 1
ATOM 1060 C C . ASN A 1 130 ? 13.381 4.373 -20.876 1.00 97.00 130 ASN A C 1
ATOM 1062 O O . ASN A 1 130 ? 14.269 3.613 -21.270 1.00 97.00 130 ASN A O 1
ATOM 1066 N N . LYS A 1 131 ? 12.139 4.286 -21.372 1.00 97.81 131 LYS A N 1
ATOM 1067 C CA . LYS A 1 131 ? 11.741 3.297 -22.389 1.00 97.81 131 LYS A CA 1
ATOM 1068 C C . LYS A 1 131 ? 12.540 3.436 -23.694 1.00 97.81 131 LYS A C 1
ATOM 1070 O O . LYS A 1 131 ? 12.937 2.428 -24.290 1.00 97.81 131 LYS A O 1
ATOM 1075 N N . LYS A 1 132 ? 12.799 4.667 -24.146 1.00 98.44 132 LYS A N 1
ATOM 1076 C CA . LYS A 1 132 ? 13.628 4.951 -25.331 1.00 98.44 132 LYS A CA 1
ATOM 1077 C C . LYS A 1 132 ? 15.076 4.502 -25.120 1.00 98.44 132 LYS A C 1
ATOM 1079 O O . LYS A 1 132 ? 15.655 3.886 -26.016 1.00 98.44 132 LYS A O 1
ATOM 1084 N N . MET A 1 133 ? 15.641 4.757 -23.942 1.00 98.31 133 MET A N 1
ATOM 1085 C CA . MET A 1 133 ? 16.988 4.313 -23.573 1.00 98.31 133 MET A CA 1
ATOM 1086 C C . MET A 1 133 ? 17.095 2.789 -23.522 1.00 98.31 133 MET A C 1
ATOM 1088 O O . MET A 1 133 ? 18.008 2.232 -24.127 1.00 98.31 133 MET A O 1
ATOM 1092 N N . HIS A 1 134 ? 16.126 2.102 -22.915 1.00 97.50 134 HIS A N 1
ATOM 1093 C CA . HIS A 1 134 ? 16.076 0.639 -22.932 1.00 97.50 134 HIS A CA 1
ATOM 1094 C C . HIS A 1 134 ? 16.019 0.064 -24.350 1.00 97.50 134 HIS A C 1
ATOM 1096 O O . HIS A 1 134 ? 16.743 -0.879 -24.654 1.00 97.50 134 HIS A O 1
ATOM 1102 N N . SER A 1 135 ? 15.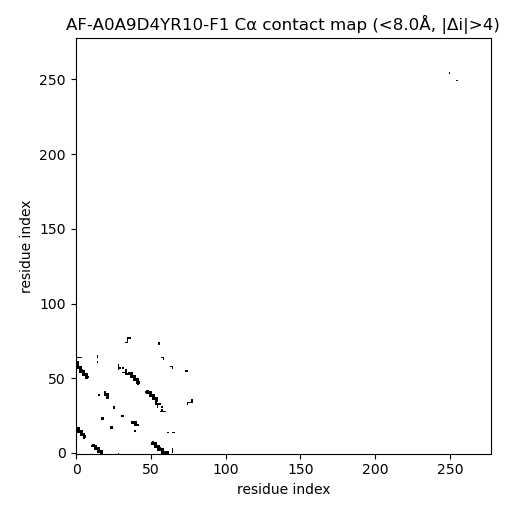231 0.670 -25.241 1.00 98.25 135 SER A N 1
ATOM 1103 C CA . SER A 1 135 ? 15.156 0.235 -26.644 1.00 98.25 135 SER A CA 1
ATOM 1104 C C . SER A 1 135 ? 16.504 0.398 -27.364 1.00 98.25 135 SER A C 1
ATOM 1106 O O . SER A 1 135 ? 16.902 -0.457 -28.151 1.00 98.25 135 SER A O 1
ATOM 1108 N N . ARG A 1 136 ? 17.244 1.479 -27.078 1.00 97.50 136 ARG A N 1
ATOM 1109 C CA . ARG A 1 136 ? 18.597 1.696 -27.620 1.00 97.50 136 ARG A CA 1
ATOM 1110 C C . ARG A 1 136 ? 19.598 0.671 -27.093 1.00 97.50 136 ARG A C 1
ATOM 1112 O O . ARG A 1 136 ? 20.379 0.147 -27.882 1.00 97.50 136 ARG A O 1
ATOM 1119 N N . LEU A 1 137 ? 19.562 0.381 -25.792 1.00 96.75 137 LEU A N 1
ATOM 1120 C CA . LEU A 1 137 ? 20.412 -0.644 -25.183 1.00 96.75 137 LEU A CA 1
ATOM 1121 C C . LEU A 1 137 ? 20.158 -2.017 -25.810 1.00 96.75 137 LEU A C 1
ATOM 1123 O O . LEU A 1 137 ? 21.112 -2.697 -26.166 1.00 96.75 137 LEU A O 1
ATOM 1127 N N . GLU A 1 138 ? 18.895 -2.375 -26.038 1.00 97.56 138 GLU A N 1
ATOM 1128 C CA . GLU A 1 138 ? 18.532 -3.640 -26.683 1.00 97.56 138 GLU A CA 1
ATOM 1129 C C . GLU A 1 138 ? 19.087 -3.747 -28.116 1.00 97.56 138 GLU A C 1
ATOM 1131 O O . GLU A 1 138 ? 19.580 -4.799 -28.528 1.00 97.56 138 GLU A O 1
ATOM 1136 N N . ILE A 1 139 ? 19.040 -2.658 -28.891 1.00 97.44 139 ILE A N 1
ATOM 1137 C CA . ILE A 1 139 ? 19.608 -2.622 -30.248 1.00 97.44 139 ILE A CA 1
ATOM 1138 C C . ILE A 1 139 ? 21.131 -2.789 -30.204 1.00 97.44 139 ILE A C 1
ATOM 1140 O O . ILE A 1 139 ? 21.685 -3.555 -30.994 1.00 97.44 139 ILE A O 1
ATOM 1144 N N . LEU A 1 140 ? 21.809 -2.094 -29.287 1.00 96.62 140 LEU A N 1
ATOM 1145 C CA . LEU A 1 140 ? 23.261 -2.194 -29.132 1.00 96.62 140 LEU A CA 1
ATOM 1146 C C . LEU A 1 140 ? 23.689 -3.592 -28.685 1.00 96.62 140 LEU A C 1
ATOM 1148 O O . LEU A 1 140 ? 24.663 -4.118 -29.215 1.00 96.62 140 LEU A O 1
ATOM 1152 N N . GLU A 1 141 ? 22.947 -4.215 -27.772 1.00 96.00 141 GLU A N 1
ATOM 1153 C CA . GLU A 1 141 ? 23.193 -5.590 -27.338 1.00 96.00 141 GLU A CA 1
ATOM 1154 C C . GLU A 1 141 ? 23.089 -6.565 -28.519 1.00 96.00 141 GLU A C 1
ATOM 1156 O O . GLU A 1 141 ? 24.004 -7.353 -28.759 1.00 96.00 141 GLU A O 1
ATOM 1161 N N . LYS A 1 142 ? 22.032 -6.449 -29.336 1.00 95.50 142 LYS A N 1
ATOM 1162 C CA . LYS A 1 142 ? 21.856 -7.259 -30.553 1.00 95.50 142 LYS A CA 1
ATOM 1163 C C . LYS A 1 142 ? 22.985 -7.050 -31.565 1.00 95.50 142 LYS A C 1
ATOM 1165 O O . LYS A 1 142 ? 23.489 -8.024 -32.126 1.00 95.50 142 LYS A O 1
ATOM 1170 N N . ALA A 1 143 ? 23.399 -5.802 -31.787 1.00 95.25 143 ALA A N 1
ATOM 1171 C CA . ALA A 1 143 ? 24.496 -5.474 -32.695 1.00 95.25 143 ALA A CA 1
ATOM 1172 C C . ALA A 1 143 ? 25.837 -6.035 -32.194 1.00 95.25 143 ALA A C 1
ATOM 1174 O O . ALA A 1 143 ? 26.593 -6.614 -32.977 1.00 95.25 143 ALA A O 1
ATOM 1175 N N . LEU A 1 144 ? 26.105 -5.923 -30.889 1.00 95.00 144 LEU A N 1
ATOM 1176 C CA . LEU A 1 144 ? 27.303 -6.472 -30.263 1.00 95.00 144 LEU A CA 1
ATOM 1177 C C . LEU A 1 144 ? 27.341 -7.994 -30.427 1.00 95.00 144 LEU A C 1
ATOM 1179 O O . LEU A 1 144 ? 28.332 -8.519 -30.931 1.00 95.00 144 LEU A O 1
ATOM 1183 N N . CYS A 1 145 ? 26.251 -8.689 -30.089 1.00 90.88 145 CYS A N 1
ATOM 1184 C CA . CYS A 1 145 ? 26.143 -10.133 -30.276 1.00 90.88 145 CYS A CA 1
ATOM 1185 C C . CYS A 1 145 ? 26.401 -10.532 -31.734 1.00 90.88 145 CYS A C 1
ATOM 1187 O O . CYS A 1 145 ? 27.244 -11.390 -31.975 1.00 90.88 145 CYS A O 1
ATOM 1189 N N . SER A 1 146 ? 25.755 -9.874 -32.705 1.00 93.12 146 SER A N 1
ATOM 1190 C CA . SER A 1 146 ? 25.989 -10.147 -34.131 1.00 93.12 146 SER A CA 1
ATOM 1191 C C . SER A 1 146 ? 27.464 -9.984 -34.509 1.00 93.12 146 SER A C 1
ATOM 1193 O O . SER A 1 146 ? 28.031 -10.861 -35.154 1.00 93.12 146 SER A O 1
ATOM 1195 N N . SER A 1 147 ? 28.110 -8.902 -34.059 1.00 91.88 147 SER A N 1
ATOM 1196 C CA . SER A 1 147 ? 29.515 -8.630 -34.384 1.00 91.88 147 SER A CA 1
ATOM 1197 C C . SER A 1 147 ? 30.477 -9.678 -33.816 1.00 91.88 147 SER A C 1
ATOM 1199 O O . SER A 1 147 ? 31.406 -10.096 -34.507 1.00 91.88 147 SER A O 1
ATOM 1201 N N . VAL A 1 148 ? 30.229 -10.155 -32.591 1.00 89.06 148 VAL A N 1
ATOM 1202 C CA . VAL A 1 148 ? 31.028 -11.215 -31.963 1.00 89.06 148 VAL A CA 1
ATOM 1203 C C . VAL A 1 148 ? 30.903 -12.506 -32.774 1.00 89.06 148 VAL A C 1
ATOM 1205 O O . VAL A 1 148 ? 31.922 -13.077 -33.166 1.00 89.06 148 VAL A O 1
ATOM 1208 N N . PHE A 1 149 ? 29.682 -12.911 -33.137 1.00 82.69 149 PHE A N 1
ATOM 1209 C CA . PHE A 1 149 ? 29.463 -14.121 -33.938 1.00 82.69 149 PHE A CA 1
ATOM 1210 C C . PHE A 1 149 ? 30.062 -14.033 -35.349 1.00 82.69 149 PHE A C 1
ATOM 1212 O O . PHE A 1 149 ? 30.620 -15.017 -35.844 1.00 82.69 149 PHE A O 1
ATOM 1219 N N . ASP A 1 150 ? 30.017 -12.862 -35.989 1.00 82.69 150 ASP A N 1
ATOM 1220 C CA . ASP A 1 150 ? 30.655 -12.648 -37.290 1.00 82.69 150 ASP A CA 1
ATOM 1221 C C . ASP A 1 150 ? 32.185 -12.763 -37.199 1.00 82.69 150 ASP A C 1
ATOM 1223 O O . ASP A 1 150 ? 32.825 -13.322 -38.097 1.00 82.69 150 ASP A O 1
ATOM 1227 N N . THR A 1 151 ? 32.793 -12.265 -36.114 1.00 82.69 151 THR A N 1
ATOM 1228 C CA . THR A 1 151 ? 34.243 -12.399 -35.898 1.00 82.69 151 THR A CA 1
ATOM 1229 C C . THR A 1 151 ? 34.665 -13.842 -35.627 1.00 82.69 151 THR A C 1
ATOM 1231 O O . THR A 1 151 ? 35.634 -14.306 -36.233 1.00 82.69 151 THR A O 1
ATOM 1234 N N . GLU A 1 152 ? 33.920 -14.585 -34.805 1.00 78.12 152 GLU A N 1
ATOM 1235 C CA . GLU A 1 152 ? 34.186 -16.006 -34.543 1.00 78.12 152 GLU A CA 1
ATOM 1236 C C . GLU A 1 152 ? 34.023 -16.860 -35.805 1.00 78.12 152 GLU A C 1
ATOM 1238 O O . GLU A 1 152 ? 34.882 -17.689 -36.115 1.00 78.12 152 GLU A O 1
ATOM 1243 N N . SER A 1 153 ? 32.985 -16.594 -36.603 1.00 78.06 153 SER A N 1
ATOM 1244 C CA . SER A 1 153 ? 32.747 -17.301 -37.866 1.00 78.06 153 SER A CA 1
ATOM 1245 C C . SER A 1 153 ? 33.905 -17.113 -38.853 1.00 78.06 153 SER A C 1
ATOM 1247 O O . SER A 1 153 ? 34.338 -18.065 -39.509 1.00 78.06 153 SER A O 1
ATOM 1249 N N . ARG A 1 154 ? 34.465 -15.897 -38.935 1.00 77.81 154 ARG A N 1
ATOM 1250 C CA . ARG A 1 154 ? 35.645 -15.609 -39.771 1.00 77.81 154 ARG A CA 1
ATOM 1251 C C . ARG A 1 154 ? 36.902 -16.311 -39.257 1.00 77.81 154 ARG A C 1
ATOM 1253 O O . ARG A 1 154 ? 37.676 -16.822 -40.067 1.00 77.81 154 ARG A O 1
ATOM 1260 N N . LEU A 1 155 ? 37.095 -16.368 -37.939 1.00 78.00 155 LEU A N 1
ATOM 1261 C CA . LEU A 1 155 ? 38.220 -17.072 -37.317 1.00 78.00 155 LEU A CA 1
ATOM 1262 C C . LEU A 1 155 ? 38.164 -18.582 -37.596 1.00 78.00 155 LEU A C 1
ATOM 1264 O O . LEU A 1 155 ? 39.168 -19.164 -38.009 1.00 78.00 155 LEU A O 1
ATOM 1268 N N . TRP A 1 156 ? 36.996 -19.216 -37.466 1.00 75.25 156 TRP A N 1
ATOM 1269 C CA . TRP A 1 156 ? 36.839 -20.640 -37.788 1.00 75.25 156 TRP A CA 1
ATOM 1270 C C . TRP A 1 156 ? 37.038 -20.948 -39.274 1.00 75.25 156 TRP A C 1
ATOM 1272 O O . TRP A 1 156 ? 37.692 -21.940 -39.605 1.00 75.25 156 TRP A O 1
ATOM 1282 N N . ALA A 1 157 ? 36.568 -20.081 -40.176 1.00 75.00 157 ALA A N 1
ATOM 1283 C CA . ALA A 1 157 ? 36.811 -20.237 -41.610 1.00 75.00 157 ALA A CA 1
ATOM 1284 C C . ALA A 1 157 ? 38.310 -20.169 -41.970 1.00 75.00 157 ALA A C 1
ATOM 1286 O O . ALA A 1 157 ? 38.757 -20.867 -42.883 1.00 75.00 157 ALA A O 1
ATOM 1287 N N . HIS A 1 158 ? 39.096 -19.360 -41.250 1.00 69.19 158 HIS A N 1
ATOM 1288 C CA . HIS A 1 158 ? 40.539 -19.253 -41.468 1.00 69.19 158 HIS A CA 1
ATOM 1289 C C . HIS A 1 158 ? 41.298 -20.479 -40.933 1.00 69.19 158 HIS A C 1
ATOM 1291 O O . HIS A 1 158 ? 42.189 -20.995 -41.608 1.00 69.19 158 HIS A O 1
ATOM 1297 N N . THR A 1 159 ? 40.915 -21.001 -39.763 1.00 71.69 159 THR A N 1
ATOM 1298 C CA . THR A 1 159 ? 41.521 -22.212 -39.179 1.00 71.69 159 THR A CA 1
ATOM 1299 C C . THR A 1 159 ? 41.252 -23.458 -40.026 1.00 71.69 159 THR A C 1
ATOM 1301 O O . THR A 1 159 ? 42.164 -24.250 -40.257 1.00 71.69 159 THR A O 1
ATOM 1304 N N . ALA A 1 160 ? 40.037 -23.611 -40.563 1.00 70.12 160 ALA A N 1
ATOM 1305 C CA . ALA A 1 160 ? 39.681 -24.747 -41.416 1.00 70.12 160 ALA A CA 1
ATOM 1306 C C . ALA A 1 160 ? 40.420 -24.757 -42.769 1.00 70.12 160 ALA A C 1
ATOM 1308 O O . ALA A 1 160 ? 40.592 -25.813 -43.370 1.00 70.12 160 ALA A O 1
ATOM 1309 N N . ARG A 1 161 ? 40.876 -23.595 -43.257 1.00 65.06 161 ARG A N 1
ATOM 1310 C CA . ARG A 1 161 ? 41.589 -23.485 -44.540 1.00 65.06 161 ARG A CA 1
ATOM 1311 C C . ARG A 1 161 ? 43.085 -23.817 -44.429 1.00 65.06 161 ARG A C 1
ATOM 1313 O O . ARG A 1 161 ? 43.691 -24.188 -45.429 1.00 65.06 161 ARG A O 1
ATOM 1320 N N . CYS A 1 162 ? 43.675 -23.727 -43.236 1.00 62.25 162 CYS A N 1
ATOM 1321 C CA . CYS A 1 162 ? 45.089 -24.053 -43.008 1.00 62.25 162 CYS A CA 1
ATOM 1322 C C . CYS A 1 162 ? 45.347 -25.534 -42.672 1.00 62.25 162 CYS A C 1
ATOM 1324 O O . CYS A 1 162 ? 46.490 -25.976 -42.750 1.00 62.25 162 CYS A O 1
ATOM 1326 N N . SER A 1 163 ? 44.325 -26.320 -42.318 1.00 58.62 163 SER A N 1
ATOM 1327 C CA . SER A 1 163 ? 44.495 -27.712 -41.869 1.00 58.62 163 SER A CA 1
ATOM 1328 C C . SER A 1 163 ? 44.512 -28.764 -42.988 1.00 58.62 163 SER A C 1
ATOM 1330 O O . SER A 1 163 ? 44.776 -29.931 -42.710 1.00 58.62 163 SER A O 1
ATOM 1332 N N . THR A 1 164 ? 44.295 -28.389 -44.253 1.00 57.66 164 THR A N 1
ATOM 1333 C CA . THR A 1 164 ? 44.323 -29.328 -45.397 1.00 57.66 164 THR A CA 1
ATOM 1334 C C . THR A 1 164 ? 45.612 -29.280 -46.223 1.00 57.66 164 THR A C 1
ATOM 1336 O O . THR A 1 164 ? 45.736 -29.992 -47.217 1.00 57.66 164 THR A O 1
ATOM 1339 N N . GLY A 1 165 ? 46.602 -28.484 -45.813 1.00 55.84 165 GLY A N 1
ATOM 1340 C CA . GLY A 1 165 ? 47.946 -28.501 -46.390 1.00 55.84 165 GLY A CA 1
ATOM 1341 C C . GLY A 1 165 ? 48.801 -29.610 -45.783 1.00 55.84 165 GLY A C 1
ATOM 1342 O O . GLY A 1 165 ? 49.687 -29.331 -44.981 1.00 55.84 165 GLY A O 1
ATOM 1343 N N . ALA A 1 166 ? 48.538 -30.866 -46.151 1.00 54.66 166 ALA A N 1
ATOM 1344 C CA . ALA A 1 166 ? 49.435 -31.985 -45.880 1.00 54.66 166 ALA A CA 1
ATOM 1345 C C . ALA A 1 166 ? 50.744 -31.796 -46.669 1.00 54.66 166 ALA A C 1
ATOM 1347 O O . ALA A 1 166 ? 50.903 -32.300 -47.779 1.00 54.66 166 ALA A O 1
ATOM 1348 N N . VAL A 1 167 ? 51.683 -31.038 -46.103 1.00 53.69 167 VAL A N 1
ATOM 1349 C CA . VAL A 1 167 ? 53.067 -30.995 -46.575 1.00 53.69 167 VAL A CA 1
ATOM 1350 C C . VAL A 1 167 ? 53.792 -32.168 -45.931 1.00 53.69 167 VAL A C 1
ATOM 1352 O O . VAL A 1 167 ? 54.257 -32.104 -44.796 1.00 53.69 167 VAL A O 1
ATOM 1355 N N . ALA A 1 168 ? 53.871 -33.269 -46.672 1.00 57.47 168 ALA A N 1
ATOM 1356 C CA . ALA A 1 168 ? 54.912 -34.254 -46.458 1.00 57.47 168 ALA A CA 1
ATOM 1357 C C . ALA A 1 168 ? 56.255 -33.583 -46.777 1.00 57.47 168 ALA A C 1
ATOM 1359 O O . ALA A 1 168 ? 56.540 -33.330 -47.943 1.00 57.47 168 ALA A O 1
ATOM 1360 N N . SER A 1 169 ? 57.063 -33.266 -45.764 1.00 50.66 169 SER A N 1
ATOM 1361 C CA . SER A 1 169 ? 58.505 -33.101 -45.960 1.00 50.66 169 SER A CA 1
ATOM 1362 C C . SER A 1 169 ? 59.279 -33.159 -44.644 1.00 50.66 169 SER A C 1
ATOM 1364 O O . SER A 1 169 ? 59.210 -32.269 -43.806 1.00 50.66 169 SER A O 1
ATOM 1366 N N . GLN A 1 170 ? 59.960 -34.294 -44.505 1.00 49.09 170 GLN A N 1
ATOM 1367 C CA . GLN A 1 170 ? 61.261 -34.556 -43.887 1.00 49.09 170 GLN A CA 1
ATOM 1368 C C . GLN A 1 170 ? 61.770 -33.629 -42.773 1.00 49.09 170 GLN A C 1
ATOM 1370 O O . GLN A 1 170 ? 62.134 -32.474 -42.971 1.00 49.09 170 GLN A O 1
ATOM 1375 N N . ALA A 1 171 ? 61.919 -34.257 -41.607 1.00 50.09 171 ALA A N 1
ATOM 1376 C CA . ALA A 1 171 ? 62.711 -33.797 -40.484 1.00 50.09 171 ALA A CA 1
ATOM 1377 C C . ALA A 1 171 ? 64.205 -33.685 -40.838 1.00 50.09 171 ALA A C 1
ATOM 1379 O O . ALA A 1 171 ? 64.805 -34.651 -41.307 1.00 50.09 171 ALA A O 1
ATOM 1380 N N . SER A 1 172 ? 64.802 -32.544 -40.490 1.00 49.41 172 SER A N 1
ATOM 1381 C CA . SER A 1 172 ? 66.242 -32.392 -40.258 1.00 49.41 172 SER A CA 1
ATOM 1382 C C . SER A 1 172 ? 66.463 -31.657 -38.929 1.00 49.41 172 SER A C 1
ATOM 1384 O O . SER A 1 172 ? 65.796 -30.646 -38.693 1.00 49.41 172 SER A O 1
ATOM 1386 N N . PRO A 1 173 ? 67.368 -32.134 -38.052 1.00 65.25 173 PRO A N 1
ATOM 1387 C CA . PRO A 1 173 ? 67.687 -31.497 -36.777 1.00 65.25 173 PRO A CA 1
ATOM 1388 C C . PRO A 1 173 ? 68.987 -30.679 -36.864 1.00 65.25 173 PRO A C 1
ATOM 1390 O O . PRO A 1 173 ? 69.986 -31.202 -37.338 1.00 65.25 173 PRO A O 1
ATOM 1393 N N . MET A 1 174 ? 68.979 -29.429 -36.387 1.00 43.78 174 MET A N 1
ATOM 1394 C CA . MET A 1 174 ? 70.125 -28.578 -35.970 1.00 43.78 174 MET A CA 1
ATOM 1395 C C . MET A 1 174 ? 69.593 -27.135 -35.844 1.00 43.78 174 MET A C 1
ATOM 1397 O O . MET A 1 174 ? 68.727 -26.759 -36.620 1.00 43.78 174 MET A O 1
ATOM 1401 N N . GLU A 1 175 ? 69.991 -26.217 -34.966 1.00 46.06 175 GLU A N 1
ATOM 1402 C CA . GLU A 1 175 ? 71.012 -26.041 -33.921 1.00 46.06 175 GLU A CA 1
ATOM 1403 C C . GLU A 1 175 ? 70.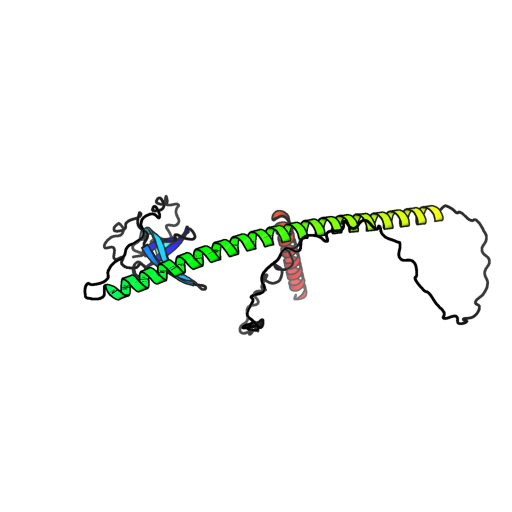572 -24.762 -33.138 1.00 46.06 175 GLU A C 1
ATOM 1405 O O . GLU A 1 175 ? 69.782 -23.978 -33.679 1.00 46.06 175 GLU A O 1
ATOM 1410 N N . PRO A 1 176 ? 71.052 -24.462 -31.913 1.00 58.62 176 PRO A N 1
ATOM 1411 C CA . PRO A 1 176 ? 70.632 -23.273 -31.176 1.00 58.62 176 PRO A CA 1
ATOM 1412 C C . PRO A 1 176 ? 71.550 -22.080 -31.490 1.00 58.62 176 PRO A C 1
ATOM 1414 O O . PRO A 1 176 ? 72.699 -22.038 -31.051 1.00 58.62 176 PRO A O 1
ATOM 1417 N N . GLN A 1 177 ? 71.045 -21.063 -32.197 1.00 46.25 177 GLN A N 1
ATOM 1418 C CA . GLN A 1 177 ? 71.765 -19.798 -32.378 1.00 46.25 177 GLN A CA 1
ATOM 1419 C C . GLN A 1 177 ? 71.037 -18.595 -31.764 1.00 46.25 177 GLN A C 1
ATOM 1421 O O . GLN A 1 177 ? 70.013 -18.126 -32.241 1.00 46.25 177 GLN A O 1
ATOM 1426 N N . LYS A 1 178 ? 71.681 -18.101 -30.699 1.00 46.25 178 LYS A N 1
ATOM 1427 C CA . LYS A 1 178 ? 71.967 -16.698 -30.365 1.00 46.25 178 LYS A CA 1
ATOM 1428 C C . LYS A 1 178 ? 70.797 -15.704 -30.349 1.00 46.25 178 LYS A C 1
ATOM 1430 O O . LYS A 1 178 ? 70.395 -15.125 -31.349 1.00 46.25 178 LYS A O 1
ATOM 1435 N N . TYR A 1 179 ? 70.427 -15.366 -29.115 1.00 53.97 179 TYR A N 1
ATOM 1436 C CA . TYR A 1 179 ? 69.813 -14.106 -28.713 1.00 53.97 179 TYR A CA 1
ATOM 1437 C C . TYR A 1 179 ? 70.572 -12.890 -29.273 1.00 53.97 179 TYR A C 1
ATOM 1439 O O . TYR A 1 179 ? 71.675 -12.593 -28.819 1.00 53.97 179 TYR A O 1
ATOM 1447 N N . GLN A 1 180 ? 69.946 -12.133 -30.178 1.00 46.69 180 GLN A N 1
ATOM 1448 C CA . GLN A 1 180 ? 70.266 -10.724 -30.428 1.00 46.69 180 GLN A CA 1
ATOM 1449 C C . GLN A 1 180 ? 68.993 -9.915 -30.737 1.00 46.69 180 GLN A C 1
ATOM 1451 O O . GLN A 1 180 ? 68.469 -9.908 -31.841 1.00 46.69 180 GLN A O 1
ATOM 1456 N N . LYS A 1 181 ? 68.512 -9.228 -29.696 1.00 54.34 181 LYS A N 1
ATOM 1457 C CA . LYS A 1 181 ? 68.279 -7.775 -29.657 1.00 54.34 181 LYS A CA 1
ATOM 1458 C C . LYS A 1 181 ? 67.749 -7.114 -30.944 1.00 54.34 181 LYS A C 1
ATOM 1460 O O . LYS A 1 181 ? 68.533 -6.537 -31.684 1.00 54.34 181 LYS A O 1
ATOM 1465 N N . LEU A 1 182 ? 66.424 -7.021 -31.080 1.00 48.78 182 LEU A N 1
ATOM 1466 C CA . LEU A 1 182 ? 65.760 -5.890 -31.741 1.00 48.78 182 LEU A CA 1
ATOM 1467 C C . LEU A 1 182 ? 64.465 -5.544 -30.996 1.00 48.78 182 LEU A C 1
ATOM 1469 O O . LEU A 1 182 ? 63.437 -6.199 -31.130 1.00 48.78 182 LEU A O 1
ATOM 1473 N N . ALA A 1 183 ? 64.554 -4.494 -30.184 1.00 50.31 183 ALA A N 1
ATOM 1474 C CA . ALA A 1 183 ? 63.420 -3.671 -29.811 1.00 50.31 183 ALA A CA 1
ATOM 1475 C C . ALA A 1 183 ? 63.229 -2.642 -30.931 1.00 50.31 183 ALA A C 1
ATOM 1477 O O . ALA A 1 183 ? 64.151 -1.866 -31.168 1.00 50.31 183 ALA A O 1
ATOM 1478 N N . ALA A 1 184 ? 62.079 -2.644 -31.610 1.00 47.81 184 ALA A N 1
ATOM 1479 C CA . ALA A 1 184 ? 61.549 -1.484 -32.330 1.00 47.81 184 ALA A CA 1
ATOM 1480 C C . ALA A 1 184 ? 60.159 -1.780 -32.922 1.00 47.81 184 ALA A C 1
ATOM 1482 O O . ALA A 1 184 ? 60.020 -2.588 -33.831 1.00 47.81 184 ALA A O 1
ATOM 1483 N N . VAL A 1 185 ? 59.170 -1.021 -32.440 1.00 47.34 185 VAL A N 1
ATOM 1484 C CA . VAL A 1 185 ? 58.038 -0.491 -33.220 1.00 47.34 185 VAL A CA 1
ATOM 1485 C C . VAL A 1 185 ? 57.026 -1.517 -33.758 1.00 47.34 185 VAL A C 1
ATOM 1487 O O . VAL A 1 185 ? 56.977 -1.834 -34.941 1.00 47.34 185 VAL A O 1
ATOM 1490 N N . THR A 1 186 ? 56.093 -1.923 -32.897 1.00 41.03 186 THR A N 1
ATOM 1491 C CA . THR A 1 186 ? 54.721 -2.248 -33.317 1.00 41.03 186 THR A CA 1
ATOM 1492 C C . THR A 1 186 ? 53.845 -1.014 -33.131 1.00 41.03 186 THR A C 1
ATOM 1494 O O . THR A 1 186 ? 53.417 -0.706 -32.021 1.00 41.03 186 THR A O 1
ATOM 1497 N N . SER A 1 187 ? 53.581 -0.305 -34.225 1.00 50.09 187 SER A N 1
ATOM 1498 C CA . SER A 1 187 ? 52.466 0.638 -34.332 1.00 50.09 187 SER A CA 1
ATOM 1499 C C . SER A 1 187 ? 51.215 -0.124 -34.785 1.00 50.09 187 SER A C 1
ATOM 1501 O O . SER A 1 187 ? 51.221 -0.646 -35.900 1.00 50.09 187 SER A O 1
ATOM 1503 N N . PRO A 1 188 ? 50.117 -0.179 -34.012 1.00 49.06 188 PRO A N 1
ATOM 1504 C CA . PRO A 1 188 ? 48.825 -0.574 -34.551 1.00 49.06 188 PRO A CA 1
ATOM 1505 C C . PRO A 1 188 ? 48.125 0.670 -35.121 1.00 49.06 188 PRO A C 1
ATOM 1507 O O . PRO A 1 188 ? 47.394 1.366 -34.424 1.00 49.06 188 PRO A O 1
ATOM 1510 N N . SER A 1 189 ? 48.364 0.965 -36.401 1.00 51.97 189 SER A N 1
ATOM 1511 C CA . SER A 1 189 ? 47.531 1.886 -37.187 1.00 51.97 189 SER A CA 1
ATOM 1512 C C . SER A 1 189 ? 46.737 1.074 -38.204 1.00 51.97 189 SER A C 1
ATOM 1514 O O . SER A 1 189 ? 47.160 0.870 -39.339 1.00 51.97 189 SER A O 1
ATOM 1516 N N . SER A 1 190 ? 45.598 0.541 -37.771 1.00 48.66 190 SER A N 1
ATOM 1517 C CA . SER A 1 190 ? 44.503 0.184 -38.674 1.00 48.66 190 SER A CA 1
ATOM 1518 C C . SER A 1 190 ? 43.235 -0.029 -37.858 1.00 48.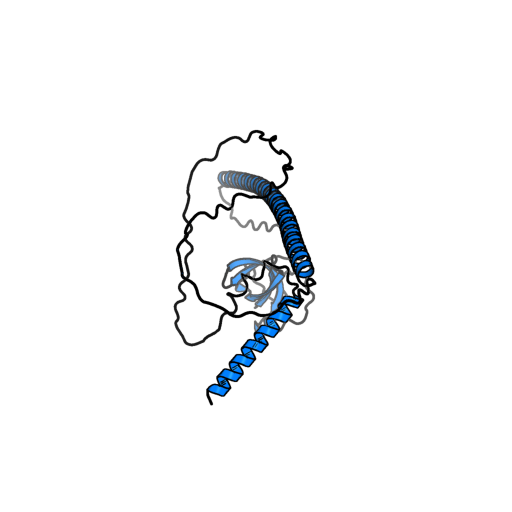66 190 SER A C 1
ATOM 1520 O O . SER A 1 190 ? 42.873 -1.141 -37.485 1.00 48.66 190 SER A O 1
ATOM 1522 N N . VAL A 1 191 ? 42.578 1.080 -37.528 1.00 52.94 191 VAL A N 1
ATOM 1523 C CA . VAL A 1 191 ? 41.171 1.058 -37.129 1.00 52.94 191 VAL A CA 1
ATOM 1524 C C . VAL A 1 191 ? 40.361 0.865 -38.417 1.00 52.94 191 VAL A C 1
ATOM 1526 O O . VAL A 1 191 ? 40.537 1.655 -39.352 1.00 52.94 191 VAL A O 1
ATOM 1529 N N . PRO A 1 192 ? 39.489 -0.151 -38.523 1.00 49.66 192 PRO A N 1
ATOM 1530 C CA . PRO A 1 192 ? 38.566 -0.254 -39.643 1.00 49.66 192 PRO A CA 1
ATOM 1531 C C . PRO A 1 192 ? 37.643 0.970 -39.641 1.00 49.66 192 PRO A C 1
ATOM 1533 O O . PRO A 1 192 ? 37.001 1.266 -38.635 1.00 49.66 192 PRO A O 1
ATOM 1536 N N . LYS A 1 193 ? 37.578 1.688 -40.769 1.00 57.84 193 LYS A N 1
ATOM 1537 C CA . LYS A 1 193 ? 36.571 2.727 -41.032 1.00 57.84 193 LYS A CA 1
ATOM 1538 C C . LYS A 1 193 ? 35.177 2.108 -40.871 1.00 57.84 193 LYS A C 1
ATOM 1540 O O . LYS A 1 193 ? 34.694 1.444 -41.782 1.00 57.84 193 LYS A O 1
ATOM 1545 N N . MET A 1 194 ? 34.555 2.310 -39.714 1.00 45.38 194 MET A N 1
ATOM 1546 C CA . MET A 1 194 ? 33.143 2.010 -39.504 1.00 45.38 194 MET A CA 1
ATOM 1547 C C . MET A 1 194 ? 32.271 3.113 -40.109 1.00 45.38 194 MET A C 1
ATOM 1549 O O . MET A 1 194 ? 32.666 4.278 -40.176 1.00 45.38 194 MET A O 1
ATOM 1553 N N . CYS A 1 195 ? 31.123 2.682 -40.620 1.00 42.69 195 CYS A N 1
ATOM 1554 C CA . CYS A 1 195 ? 30.196 3.402 -41.480 1.00 42.69 195 CYS A CA 1
ATOM 1555 C C . CYS A 1 195 ? 29.850 4.815 -40.991 1.00 42.69 195 CYS A C 1
ATOM 1557 O O . CYS A 1 195 ? 29.511 5.033 -39.830 1.00 42.69 195 CYS A O 1
ATOM 1559 N N . LYS A 1 196 ? 29.891 5.764 -41.930 1.00 44.94 196 LYS A N 1
ATOM 1560 C CA . LYS A 1 196 ? 29.337 7.110 -41.794 1.00 44.94 196 LYS A CA 1
ATOM 1561 C C . LYS A 1 196 ? 27.854 7.069 -42.159 1.00 44.94 196 LYS A C 1
ATOM 1563 O O . LYS A 1 196 ? 27.509 7.506 -43.241 1.00 44.94 196 LYS A O 1
ATOM 1568 N N . ASP A 1 197 ? 27.012 6.548 -41.280 1.00 46.44 197 ASP A N 1
ATOM 1569 C CA . ASP A 1 197 ? 25.557 6.721 -41.386 1.00 46.44 197 ASP A CA 1
ATOM 1570 C C . ASP A 1 197 ? 24.998 6.979 -39.984 1.00 46.44 197 ASP A C 1
ATOM 1572 O O . ASP A 1 197 ? 24.242 6.196 -39.412 1.00 46.44 197 ASP A O 1
ATOM 1576 N N . THR A 1 198 ? 25.442 8.087 -39.390 1.00 47.53 198 THR A N 1
ATOM 1577 C CA . THR A 1 198 ? 24.782 8.684 -38.230 1.00 47.53 198 THR A CA 1
ATOM 1578 C C . THR A 1 198 ? 23.730 9.648 -38.780 1.00 47.53 198 THR A C 1
ATOM 1580 O O . THR A 1 198 ? 24.119 10.606 -39.450 1.00 47.53 198 THR A O 1
ATOM 1583 N N . PRO A 1 199 ? 22.421 9.435 -38.560 1.00 52.75 199 PRO A N 1
ATOM 1584 C CA . PRO A 1 199 ? 21.429 10.435 -38.921 1.00 52.75 199 PRO A CA 1
ATOM 1585 C C . PRO A 1 199 ? 21.664 11.693 -38.080 1.00 52.75 199 PRO A C 1
ATOM 1587 O O . PRO A 1 199 ? 21.692 11.642 -36.848 1.00 52.75 199 PRO A O 1
ATOM 1590 N N . ASP A 1 200 ? 21.876 12.801 -38.783 1.00 44.34 200 ASP A N 1
ATOM 1591 C CA . ASP A 1 200 ? 22.021 14.142 -38.237 1.00 44.34 200 ASP A CA 1
ATOM 1592 C C . ASP A 1 200 ? 20.714 14.550 -37.537 1.00 44.34 200 ASP A C 1
ATOM 1594 O O . ASP A 1 200 ? 19.679 14.745 -38.173 1.00 44.34 200 ASP A O 1
ATOM 1598 N N . LEU A 1 201 ? 20.747 14.604 -36.205 1.00 54.59 201 LEU A N 1
ATOM 1599 C CA . LEU A 1 201 ? 19.664 15.113 -35.362 1.00 54.59 201 LEU A CA 1
ATOM 1600 C C . LEU A 1 201 ? 20.151 16.382 -34.661 1.00 54.59 201 LEU A C 1
ATOM 1602 O O . LEU A 1 201 ? 20.247 16.436 -33.436 1.00 54.59 201 LEU A O 1
ATOM 1606 N N . SER A 1 202 ? 20.494 17.393 -35.457 1.00 49.12 202 SER A N 1
ATOM 1607 C CA . SER A 1 202 ? 20.840 18.736 -34.995 1.00 49.12 202 SER A CA 1
ATOM 1608 C C . SER A 1 202 ? 19.827 19.777 -35.486 1.00 49.12 202 SER A C 1
ATOM 1610 O O . SER A 1 202 ? 20.171 20.712 -36.193 1.00 49.12 202 SER A O 1
ATOM 1612 N N . ALA A 1 203 ? 18.555 19.637 -35.102 1.00 53.62 203 ALA A N 1
ATOM 1613 C CA . ALA A 1 203 ? 17.597 20.743 -35.187 1.00 53.62 203 ALA A CA 1
ATOM 1614 C C . ALA A 1 203 ? 16.345 20.474 -34.340 1.00 53.62 203 ALA A C 1
ATOM 1616 O O . ALA A 1 203 ? 15.343 20.031 -34.880 1.00 53.62 203 ALA A O 1
ATOM 1617 N N . GLU A 1 204 ? 16.400 20.738 -33.031 1.00 45.06 204 GLU A N 1
ATOM 1618 C CA . GLU A 1 204 ? 15.254 21.303 -32.291 1.00 45.06 204 GLU A CA 1
ATOM 1619 C C . GLU A 1 204 ? 15.706 21.772 -30.898 1.00 45.06 204 GLU A C 1
ATOM 1621 O O . GLU A 1 204 ? 15.522 21.105 -29.882 1.00 45.06 204 GLU A O 1
ATOM 1626 N N . THR A 1 205 ? 16.366 22.927 -30.852 1.00 45.00 205 THR A N 1
ATOM 1627 C CA . THR A 1 205 ? 16.553 23.704 -29.621 1.00 45.00 205 THR A CA 1
ATOM 1628 C C . THR A 1 205 ? 15.561 24.856 -29.682 1.00 45.00 205 THR A C 1
ATOM 1630 O O . THR A 1 205 ? 15.825 25.868 -30.325 1.00 45.00 205 THR A O 1
ATOM 1633 N N . ALA A 1 206 ? 14.398 24.671 -29.061 1.00 50.56 206 ALA A N 1
ATOM 1634 C CA . ALA A 1 206 ? 13.463 25.748 -28.772 1.00 50.56 206 ALA A CA 1
ATOM 1635 C C . ALA A 1 206 ? 13.508 26.060 -27.271 1.00 50.56 206 ALA A C 1
ATOM 1637 O O . ALA A 1 206 ? 13.424 25.167 -26.428 1.00 50.56 206 ALA A O 1
ATOM 1638 N N . ASP A 1 207 ? 13.704 27.348 -27.012 1.00 54.31 207 ASP A N 1
ATOM 1639 C CA . ASP A 1 207 ? 13.716 28.112 -25.768 1.00 54.31 207 ASP A CA 1
ATOM 1640 C C . ASP A 1 207 ? 13.096 27.466 -24.515 1.00 54.31 207 ASP A C 1
ATOM 1642 O O . ASP A 1 207 ? 11.894 27.209 -24.435 1.00 54.31 207 ASP A O 1
ATOM 1646 N N . LEU A 1 208 ? 13.917 27.347 -23.466 1.00 51.28 208 LEU A N 1
ATOM 1647 C CA . LEU A 1 208 ? 13.465 27.255 -22.077 1.00 51.28 208 LEU A CA 1
ATOM 1648 C C . LEU A 1 208 ? 14.058 28.424 -21.272 1.00 51.28 208 LEU A C 1
ATOM 1650 O O . LEU A 1 208 ? 15.256 28.692 -21.391 1.00 51.28 208 LEU A O 1
ATOM 1654 N N . PRO A 1 209 ? 13.255 29.124 -20.450 1.00 56.25 209 PRO A N 1
ATOM 1655 C CA . PRO A 1 209 ? 13.729 30.247 -19.656 1.00 56.25 209 PRO A CA 1
ATOM 1656 C C . PRO A 1 209 ? 14.531 29.783 -18.435 1.00 56.25 209 PRO A C 1
ATOM 1658 O O . PRO A 1 209 ? 14.066 28.995 -17.611 1.00 56.25 209 PRO A O 1
ATOM 1661 N N . SER A 1 210 ? 15.731 30.343 -18.303 1.00 45.22 210 SER A N 1
ATOM 1662 C CA . SER A 1 210 ? 16.589 30.260 -17.125 1.00 45.22 210 SER A CA 1
ATOM 1663 C C . SER A 1 210 ? 15.951 30.994 -15.945 1.00 45.22 210 SER A C 1
ATOM 1665 O O . SER A 1 210 ? 15.948 32.219 -15.920 1.00 45.22 210 SER A O 1
ATOM 1667 N N . ASN A 1 211 ? 15.435 30.257 -14.964 1.00 49.44 211 ASN A N 1
ATOM 1668 C CA . ASN A 1 211 ? 15.258 30.737 -13.591 1.00 49.44 211 ASN A CA 1
ATOM 1669 C C . ASN A 1 211 ? 15.270 29.532 -12.646 1.00 49.44 211 ASN A C 1
ATOM 1671 O O . ASN A 1 211 ? 14.237 28.934 -12.361 1.00 49.44 211 ASN A O 1
ATOM 1675 N N . LEU A 1 212 ? 16.465 29.172 -12.182 1.00 41.28 212 LEU A N 1
ATOM 1676 C CA . LEU A 1 212 ? 16.671 28.258 -11.064 1.00 41.28 212 LEU A CA 1
ATOM 1677 C C . LEU A 1 212 ? 17.649 28.940 -10.113 1.00 41.28 212 LEU A C 1
ATOM 1679 O O . LEU A 1 212 ? 18.849 29.022 -10.375 1.00 41.28 212 LEU A O 1
ATOM 1683 N N . SER A 1 213 ? 17.074 29.495 -9.051 1.00 45.25 213 SER A N 1
ATOM 1684 C CA . SER A 1 213 ? 17.789 29.970 -7.879 1.00 45.25 213 SER A CA 1
ATOM 1685 C C . SER A 1 213 ? 18.554 28.807 -7.257 1.00 45.25 213 SER A C 1
ATOM 1687 O O . SER A 1 213 ? 18.010 27.723 -7.051 1.00 45.25 213 SER A O 1
ATOM 1689 N N . GLN A 1 214 ? 19.829 29.061 -6.991 1.00 47.94 214 GLN A N 1
ATOM 1690 C CA . GLN A 1 214 ? 20.653 28.286 -6.078 1.00 47.94 214 GLN A CA 1
ATOM 1691 C C . GLN A 1 214 ? 20.024 28.380 -4.691 1.00 47.94 214 GLN A C 1
ATOM 1693 O O . GLN A 1 214 ? 19.816 29.502 -4.251 1.00 47.94 214 GLN A O 1
ATOM 1698 N N . ASP A 1 215 ? 19.734 27.251 -4.042 1.00 42.38 215 ASP A N 1
ATOM 1699 C CA . ASP A 1 215 ? 19.836 27.109 -2.587 1.00 42.38 215 ASP A CA 1
ATOM 1700 C C . ASP A 1 215 ? 19.767 25.626 -2.162 1.00 42.38 215 ASP A C 1
ATOM 1702 O O . ASP A 1 215 ? 18.938 24.849 -2.630 1.00 42.38 215 ASP A O 1
ATOM 1706 N N . GLU A 1 216 ? 20.697 25.288 -1.265 1.00 43.06 216 GLU A N 1
ATOM 1707 C CA . GLU A 1 216 ? 20.789 24.126 -0.366 1.00 43.06 216 GLU A CA 1
ATOM 1708 C C . GLU A 1 216 ? 20.995 22.703 -0.927 1.00 43.06 216 GLU A C 1
ATOM 1710 O O . GLU A 1 216 ? 20.128 21.831 -0.931 1.00 43.06 216 GLU A O 1
ATOM 1715 N N . GLU A 1 217 ? 22.266 22.409 -1.216 1.00 37.56 217 GLU A N 1
ATOM 1716 C CA . GLU A 1 217 ? 22.844 21.064 -1.164 1.00 37.56 217 GLU A CA 1
ATOM 1717 C C . GLU A 1 217 ? 23.024 20.625 0.309 1.00 37.56 217 GLU A C 1
ATOM 1719 O O . GLU A 1 217 ? 24.078 20.817 0.918 1.00 37.56 217 GLU A O 1
ATOM 1724 N N . VAL A 1 218 ? 21.990 20.030 0.915 1.00 43.94 218 VAL A N 1
ATOM 1725 C CA . VAL A 1 218 ? 22.143 19.298 2.186 1.00 43.94 218 VAL A CA 1
ATOM 1726 C C . VAL A 1 218 ? 22.654 17.893 1.876 1.00 43.94 218 VAL A C 1
ATOM 1728 O O . VAL A 1 218 ? 21.914 17.005 1.452 1.00 43.94 218 VAL A O 1
ATOM 1731 N N . ALA A 1 219 ? 23.952 17.698 2.100 1.00 38.56 219 ALA A N 1
ATOM 1732 C CA . ALA A 1 219 ? 24.653 16.429 1.975 1.00 38.56 219 ALA A CA 1
ATOM 1733 C C . ALA A 1 219 ? 24.008 15.328 2.839 1.00 38.56 219 ALA A C 1
ATOM 1735 O O . ALA A 1 219 ? 24.221 15.230 4.051 1.00 38.56 219 ALA A O 1
ATOM 1736 N N . MET A 1 220 ? 23.244 14.448 2.196 1.00 37.25 220 MET A N 1
ATOM 1737 C CA . MET A 1 220 ? 22.698 13.241 2.804 1.00 37.25 220 MET A CA 1
ATOM 1738 C C . MET A 1 220 ? 23.793 12.163 2.829 1.00 37.25 220 MET A C 1
ATOM 1740 O O . MET A 1 220 ? 23.971 11.392 1.890 1.00 37.25 220 MET A O 1
ATOM 1744 N N . GLN A 1 221 ? 24.581 12.141 3.908 1.00 37.34 221 GLN A N 1
ATOM 1745 C CA . GLN A 1 221 ? 25.557 11.079 4.156 1.00 37.34 221 GLN A CA 1
ATOM 1746 C C . GLN A 1 221 ? 24.848 9.725 4.357 1.00 37.34 221 GLN A C 1
ATOM 1748 O O . GLN A 1 221 ? 23.928 9.636 5.179 1.00 37.34 221 GLN A O 1
ATOM 1753 N N . PRO A 1 222 ? 25.292 8.635 3.704 1.00 36.69 222 PRO A N 1
ATOM 1754 C CA . PRO A 1 222 ? 24.818 7.299 4.026 1.00 36.69 222 PRO A CA 1
ATOM 1755 C C . PRO A 1 222 ? 25.380 6.884 5.392 1.00 36.69 222 PRO A C 1
ATOM 1757 O O . PRO A 1 222 ? 26.560 6.568 5.543 1.00 36.69 222 PRO A O 1
ATOM 1760 N N . ARG A 1 223 ? 24.525 6.882 6.418 1.00 33.28 223 ARG A N 1
ATOM 1761 C CA . ARG A 1 223 ? 24.843 6.278 7.715 1.00 33.28 223 ARG A CA 1
ATOM 1762 C C . ARG A 1 223 ? 24.878 4.758 7.563 1.00 33.28 223 ARG A C 1
ATOM 1764 O O . ARG A 1 223 ? 23.849 4.095 7.661 1.00 33.28 223 ARG A O 1
ATOM 1771 N N . CYS A 1 224 ? 26.072 4.204 7.367 1.00 31.84 224 CYS A N 1
ATOM 1772 C CA . CYS A 1 224 ? 26.338 2.792 7.619 1.00 31.84 224 CYS A CA 1
ATOM 1773 C C . CYS A 1 224 ? 25.986 2.485 9.080 1.00 31.84 224 CYS A C 1
ATOM 1775 O O . CYS A 1 224 ? 26.655 2.942 10.007 1.00 31.84 224 CYS A O 1
ATOM 1777 N N . THR A 1 225 ? 24.903 1.742 9.295 1.00 38.53 225 THR A N 1
ATOM 1778 C CA . THR A 1 225 ? 24.513 1.270 10.622 1.00 38.53 225 THR A CA 1
ATOM 1779 C C . THR A 1 225 ? 25.502 0.191 11.053 1.00 38.53 225 THR A C 1
ATOM 1781 O O . THR A 1 225 ? 25.520 -0.909 10.504 1.00 38.53 225 THR A O 1
ATOM 1784 N N . ALA A 1 226 ? 26.358 0.516 12.020 1.00 35.50 226 ALA A N 1
ATOM 1785 C CA . ALA A 1 226 ? 27.159 -0.472 12.725 1.00 35.50 226 ALA A CA 1
ATOM 1786 C C . ALA A 1 226 ? 26.215 -1.388 13.519 1.00 35.50 226 ALA A C 1
ATOM 1788 O O . ALA A 1 226 ? 25.483 -0.933 14.398 1.00 35.50 226 ALA A O 1
ATOM 1789 N N . VAL A 1 227 ? 26.212 -2.678 13.186 1.00 33.59 227 VAL A N 1
ATOM 1790 C CA . VAL A 1 227 ? 25.522 -3.711 13.961 1.00 33.59 227 VAL A CA 1
ATOM 1791 C C . VAL A 1 227 ? 26.373 -4.002 15.193 1.00 33.59 227 VAL A C 1
ATOM 1793 O O . VAL A 1 227 ? 27.404 -4.667 15.107 1.00 33.59 227 VAL A O 1
ATOM 1796 N N . SER A 1 228 ? 25.950 -3.486 16.345 1.00 33.78 228 SER A N 1
ATOM 1797 C CA . SER A 1 228 ? 26.481 -3.908 17.639 1.00 33.78 228 SER A CA 1
ATOM 1798 C C . SER A 1 228 ? 26.031 -5.339 17.920 1.00 33.78 228 SER A C 1
ATOM 1800 O O . SER A 1 228 ? 24.840 -5.626 18.023 1.00 33.78 228 SER A O 1
ATOM 1802 N N . ILE A 1 229 ? 27.005 -6.236 18.034 1.00 40.34 229 ILE A N 1
ATOM 1803 C CA . ILE A 1 229 ? 26.813 -7.628 18.429 1.00 40.34 229 ILE A CA 1
ATOM 1804 C C . ILE A 1 229 ? 26.691 -7.661 19.953 1.00 40.34 229 ILE A C 1
ATOM 1806 O O . ILE A 1 229 ? 27.674 -7.439 20.657 1.00 40.34 229 ILE A O 1
ATOM 1810 N N . LEU A 1 230 ? 25.499 -7.966 20.463 1.00 36.50 230 LEU A N 1
ATOM 1811 C CA . LEU A 1 230 ? 25.321 -8.433 21.835 1.00 36.50 230 LEU A CA 1
ATOM 1812 C C . LEU A 1 230 ? 24.316 -9.592 21.844 1.00 36.50 230 LEU A C 1
ATOM 1814 O O . LEU A 1 230 ? 23.149 -9.407 21.511 1.00 36.50 230 LEU A O 1
ATOM 1818 N N . GLY A 1 231 ? 24.781 -10.768 22.268 1.00 34.81 231 GLY A N 1
ATOM 1819 C CA . GLY A 1 231 ? 23.933 -11.888 22.676 1.00 34.81 231 GLY A CA 1
ATOM 1820 C C . GLY A 1 231 ? 23.817 -13.019 21.655 1.00 34.81 231 GLY A C 1
ATOM 1821 O O . GLY A 1 231 ? 23.239 -12.866 20.584 1.00 34.81 231 GLY A O 1
ATOM 1822 N N . ASP A 1 232 ? 24.348 -14.178 22.037 1.00 45.53 232 ASP A N 1
ATOM 1823 C CA . ASP A 1 232 ? 24.356 -15.446 21.312 1.00 45.53 232 ASP A CA 1
ATOM 1824 C C . ASP A 1 232 ? 22.988 -15.849 20.740 1.00 45.53 232 ASP A C 1
ATOM 1826 O O . ASP A 1 232 ? 22.145 -16.410 21.440 1.00 45.53 232 ASP A O 1
ATOM 1830 N N . LYS A 1 233 ? 22.786 -15.604 19.441 1.00 41.34 233 LYS A N 1
ATOM 1831 C CA . LYS A 1 233 ? 21.895 -16.361 18.544 1.00 41.34 233 LYS A CA 1
ATOM 1832 C C . LYS A 1 233 ? 22.187 -15.957 17.101 1.00 41.34 233 LYS A C 1
ATOM 1834 O O . LYS A 1 233 ? 21.765 -14.910 16.621 1.00 41.34 233 LYS A O 1
ATOM 1839 N N . VAL A 1 234 ? 22.920 -16.814 16.398 1.00 39.09 234 VAL A N 1
ATOM 1840 C CA . VAL A 1 234 ? 23.192 -16.675 14.964 1.00 39.09 234 VAL A CA 1
ATOM 1841 C C . VAL A 1 234 ? 21.907 -16.991 14.190 1.00 39.09 234 VAL A C 1
ATOM 1843 O O . VAL A 1 234 ? 21.635 -18.141 13.857 1.00 39.09 234 VAL A O 1
ATOM 1846 N N . LEU A 1 235 ? 21.101 -15.968 13.910 1.00 42.75 235 LEU A N 1
ATOM 1847 C CA . LEU A 1 235 ? 20.153 -15.988 12.799 1.00 42.75 235 LEU A CA 1
ATOM 1848 C C . LEU A 1 235 ? 20.894 -15.438 11.579 1.00 42.75 235 LEU A C 1
ATOM 1850 O O . LEU A 1 235 ? 21.089 -14.232 11.447 1.00 42.75 235 LEU A O 1
ATOM 1854 N N . LEU A 1 236 ? 21.369 -16.333 10.710 1.00 46.28 236 LEU A N 1
ATOM 1855 C CA . LEU A 1 236 ? 21.951 -15.958 9.422 1.00 46.28 236 LEU A CA 1
ATOM 1856 C C . LEU A 1 236 ? 20.875 -15.261 8.581 1.00 46.28 236 LEU A C 1
ATOM 1858 O O . LEU A 1 236 ? 19.965 -15.900 8.056 1.00 46.28 236 LEU A O 1
ATOM 1862 N N . GLY A 1 237 ? 20.986 -13.936 8.493 1.00 41.19 237 GLY A N 1
ATOM 1863 C CA . GLY A 1 237 ? 20.123 -13.078 7.698 1.00 41.19 237 GLY A CA 1
ATOM 1864 C C . GLY A 1 237 ? 20.278 -13.358 6.206 1.00 41.19 237 GLY A C 1
ATOM 1865 O O . GLY A 1 237 ? 21.294 -13.047 5.592 1.00 41.19 237 GLY A O 1
ATOM 1866 N N . SER A 1 238 ? 19.217 -13.882 5.608 1.00 49.44 238 SER A N 1
ATOM 1867 C CA . SER A 1 238 ? 19.011 -14.090 4.171 1.00 49.44 238 SER A CA 1
ATOM 1868 C C . SER A 1 238 ? 18.749 -12.791 3.379 1.00 49.44 238 SER A C 1
ATOM 1870 O O . SER A 1 238 ? 18.307 -12.848 2.236 1.00 49.44 238 SER A O 1
ATOM 1872 N N . SER A 1 239 ? 19.035 -11.614 3.948 1.00 47.47 239 SER A N 1
ATOM 1873 C CA . SER A 1 239 ? 18.591 -10.321 3.400 1.00 47.47 239 SER A CA 1
ATOM 1874 C C . SER A 1 239 ? 19.537 -9.708 2.349 1.00 47.47 239 SER A C 1
ATOM 1876 O O . SER A 1 239 ? 19.109 -8.922 1.511 1.00 47.47 239 SER A O 1
ATOM 1878 N N . VAL A 1 240 ? 20.817 -10.098 2.304 1.00 47.47 240 VAL A N 1
ATOM 1879 C CA . VAL A 1 240 ? 21.813 -9.416 1.439 1.00 47.47 240 VAL A CA 1
ATOM 1880 C C . VAL A 1 240 ? 21.908 -10.007 0.019 1.00 47.47 240 VAL A C 1
ATOM 1882 O O . VAL A 1 240 ? 22.501 -9.406 -0.867 1.00 47.47 240 VAL A O 1
ATOM 1885 N N . PHE A 1 241 ? 21.278 -11.154 -0.254 1.00 48.19 241 PHE A N 1
ATOM 1886 C CA . PHE A 1 241 ? 21.318 -11.777 -1.589 1.00 48.19 241 PHE A CA 1
ATOM 1887 C C . PHE A 1 241 ? 20.188 -11.341 -2.531 1.00 48.19 241 PHE A C 1
ATOM 1889 O O . PHE A 1 241 ? 20.180 -11.742 -3.695 1.00 48.19 241 PHE A O 1
ATOM 1896 N N . PHE A 1 242 ? 19.240 -10.525 -2.061 1.00 48.84 242 PHE A N 1
ATOM 1897 C CA . PHE A 1 242 ? 18.068 -10.152 -2.857 1.00 48.84 242 PHE A CA 1
ATOM 1898 C C . PHE A 1 242 ? 18.321 -8.984 -3.823 1.00 48.84 242 PHE A C 1
ATOM 1900 O O . PHE A 1 242 ? 17.609 -8.841 -4.814 1.00 48.84 242 PHE A O 1
ATOM 1907 N N . THR A 1 243 ? 19.352 -8.167 -3.594 1.00 48.00 243 THR A N 1
ATOM 1908 C CA . THR A 1 243 ? 19.533 -6.902 -4.326 1.00 48.00 243 THR A CA 1
ATOM 1909 C C . THR A 1 243 ? 20.252 -7.030 -5.669 1.00 48.00 243 THR A C 1
ATOM 1911 O O . THR A 1 243 ? 20.111 -6.139 -6.497 1.00 48.00 243 THR A O 1
ATOM 1914 N N . HIS A 1 244 ? 20.938 -8.142 -5.958 1.00 46.69 244 HIS A N 1
ATOM 1915 C CA . HIS A 1 244 ? 21.632 -8.322 -7.246 1.00 46.69 244 HIS A CA 1
ATOM 1916 C C . HIS A 1 244 ? 20.847 -9.123 -8.300 1.00 46.69 244 HIS A C 1
ATOM 1918 O O . HIS A 1 244 ? 21.351 -9.366 -9.394 1.00 46.69 244 HIS A O 1
ATOM 1924 N N . TYR A 1 245 ? 19.621 -9.550 -7.986 1.00 50.03 245 TYR A N 1
ATOM 1925 C CA . TYR A 1 245 ? 18.876 -10.518 -8.800 1.00 50.03 245 TYR A CA 1
ATOM 1926 C C . TYR A 1 245 ? 17.781 -9.922 -9.696 1.00 50.03 245 TYR A C 1
ATOM 1928 O O . TYR A 1 245 ? 17.166 -10.658 -10.464 1.00 50.03 245 TYR A O 1
ATOM 1936 N N . LEU A 1 246 ? 17.555 -8.606 -9.643 1.00 48.94 246 LEU A N 1
ATOM 1937 C CA . LEU A 1 246 ? 16.502 -7.941 -10.424 1.00 48.94 246 LEU A CA 1
ATOM 1938 C C . LEU A 1 246 ? 16.905 -7.590 -11.868 1.00 48.94 246 LEU A C 1
ATOM 1940 O O . LEU A 1 246 ? 16.066 -7.128 -12.634 1.00 48.94 246 LEU A O 1
ATOM 1944 N N . GLU A 1 247 ? 18.151 -7.840 -12.277 1.00 50.75 247 GLU A N 1
ATOM 1945 C CA . GLU A 1 247 ? 18.650 -7.398 -13.591 1.00 50.75 247 GLU A CA 1
ATOM 1946 C C . GLU A 1 247 ? 18.400 -8.401 -14.734 1.00 50.75 247 GLU A C 1
ATOM 1948 O O . GLU A 1 247 ? 18.573 -8.088 -15.909 1.00 50.75 247 GLU A O 1
ATOM 1953 N N . LYS A 1 248 ? 17.910 -9.607 -14.425 1.00 54.66 248 LYS A N 1
ATOM 1954 C CA . LYS A 1 248 ? 17.398 -10.545 -15.432 1.00 54.66 248 LYS A CA 1
ATOM 1955 C C . LYS A 1 248 ? 15.994 -10.964 -15.036 1.00 54.66 248 LYS A C 1
ATOM 1957 O O . LYS A 1 248 ? 15.779 -11.375 -13.901 1.00 54.66 248 LYS A O 1
ATOM 1962 N N . ARG A 1 249 ? 15.046 -10.879 -15.976 1.00 64.06 249 ARG A N 1
ATOM 1963 C CA . ARG A 1 249 ? 13.653 -11.338 -15.831 1.00 64.06 249 ARG A CA 1
ATOM 1964 C C . ARG A 1 249 ? 13.590 -12.861 -15.621 1.00 64.06 249 ARG A C 1
ATOM 1966 O O . ARG A 1 249 ? 13.157 -13.595 -16.504 1.00 64.06 249 ARG A O 1
ATOM 1973 N N . CYS A 1 250 ? 14.056 -13.355 -14.479 1.00 72.81 250 CYS A N 1
ATOM 1974 C CA . CYS A 1 250 ? 13.800 -14.720 -14.048 1.00 72.81 250 CYS A CA 1
ATOM 1975 C C . CYS A 1 250 ? 12.321 -14.831 -13.683 1.00 72.81 250 CYS A C 1
ATOM 1977 O O . CYS A 1 250 ? 11.786 -13.988 -12.966 1.00 72.81 250 CY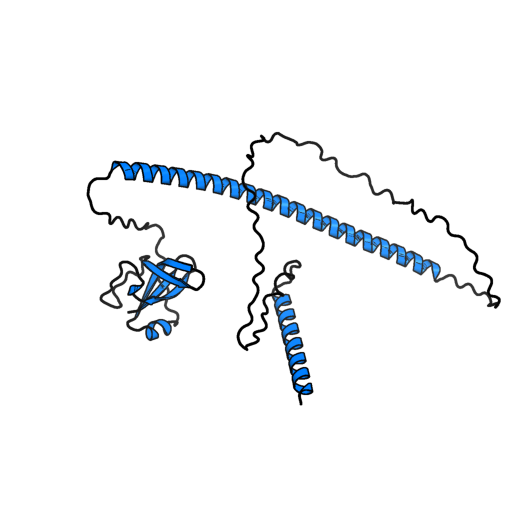S A O 1
A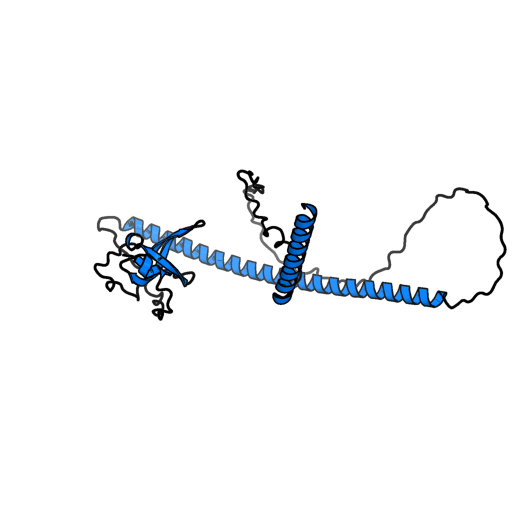TOM 1979 N N . SER A 1 251 ? 11.656 -15.873 -14.177 1.00 86.44 251 SER A N 1
ATOM 1980 C CA . SER A 1 251 ? 10.286 -16.172 -13.752 1.00 86.44 251 SER A CA 1
ATOM 1981 C C . SER A 1 251 ? 10.260 -16.614 -12.282 1.00 86.44 251 SER A C 1
ATOM 1983 O O . SER A 1 251 ? 11.228 -17.212 -11.800 1.00 86.44 251 SER A O 1
ATOM 1985 N N . ASP A 1 252 ? 9.136 -16.419 -11.586 1.00 80.06 252 ASP A N 1
ATOM 1986 C CA . ASP A 1 252 ? 8.951 -16.875 -10.194 1.00 80.06 252 ASP A CA 1
ATOM 1987 C C . ASP A 1 252 ? 9.234 -18.379 -10.019 1.00 80.06 252 ASP A C 1
ATOM 1989 O O . ASP A 1 252 ? 9.782 -18.826 -9.003 1.00 80.06 252 ASP A O 1
ATOM 1993 N N . SER A 1 253 ? 8.923 -19.178 -11.047 1.00 85.44 253 SER A N 1
ATOM 1994 C CA . SER A 1 253 ? 9.213 -20.618 -11.071 1.00 85.44 253 SER A CA 1
ATOM 1995 C C . SER A 1 253 ? 10.717 -20.918 -11.029 1.00 85.44 253 SER A C 1
ATOM 1997 O O . SER A 1 253 ? 11.165 -21.859 -10.368 1.00 85.44 253 SER A O 1
ATOM 1999 N N . GLU A 1 254 ? 11.521 -20.083 -11.686 1.00 87.56 254 GLU A N 1
ATOM 2000 C CA . GLU A 1 254 ? 12.969 -20.221 -11.745 1.00 87.56 254 GLU A CA 1
ATOM 2001 C C . GLU A 1 254 ? 13.619 -19.748 -10.441 1.00 87.56 254 GLU A C 1
ATOM 2003 O O . GLU A 1 254 ? 14.525 -20.411 -9.928 1.00 87.56 254 GLU A O 1
ATOM 2008 N N . LEU A 1 255 ? 13.092 -18.669 -9.851 1.00 84.38 255 LEU A N 1
ATOM 2009 C CA . LEU A 1 255 ? 13.491 -18.187 -8.529 1.00 84.38 255 LEU A CA 1
ATOM 2010 C C . LEU A 1 255 ? 13.270 -19.272 -7.461 1.00 84.38 255 LEU A C 1
ATOM 2012 O O . LEU A 1 255 ? 14.179 -19.598 -6.696 1.00 84.38 255 LEU A O 1
ATOM 2016 N N . THR A 1 256 ? 12.099 -19.915 -7.482 1.00 85.94 256 THR A N 1
ATOM 2017 C CA . THR A 1 256 ? 11.741 -21.009 -6.564 1.00 85.94 256 THR A CA 1
ATOM 2018 C C . THR A 1 256 ? 12.665 -22.215 -6.737 1.00 85.94 256 THR A C 1
ATOM 2020 O O . THR A 1 256 ? 13.132 -22.811 -5.761 1.00 85.94 256 THR A O 1
ATOM 2023 N N . LYS A 1 257 ? 12.994 -22.568 -7.986 1.00 92.31 257 LYS A N 1
ATOM 2024 C CA . LYS A 1 257 ? 13.924 -23.663 -8.289 1.00 92.31 257 LYS A CA 1
ATOM 2025 C C . LYS A 1 257 ? 15.328 -23.378 -7.749 1.00 92.31 257 LYS A C 1
ATOM 2027 O O . LYS A 1 257 ? 15.938 -24.266 -7.151 1.00 92.31 257 LYS A O 1
ATOM 2032 N N . ARG A 1 258 ? 15.831 -22.150 -7.915 1.00 89.12 258 ARG A N 1
ATOM 2033 C CA . ARG A 1 258 ? 17.145 -21.732 -7.393 1.00 89.12 258 ARG A CA 1
ATOM 2034 C C . ARG A 1 258 ? 17.167 -21.697 -5.869 1.00 89.12 258 ARG A C 1
ATOM 2036 O O . ARG A 1 258 ? 18.109 -22.224 -5.280 1.00 89.12 258 ARG A O 1
ATOM 2043 N N . HIS A 1 259 ? 16.119 -21.168 -5.241 1.00 88.94 259 HIS A N 1
ATOM 2044 C CA . HIS A 1 259 ? 15.979 -21.159 -3.786 1.00 88.94 259 HIS A CA 1
ATOM 2045 C C . HIS A 1 259 ? 16.036 -22.583 -3.208 1.00 88.94 259 HIS A C 1
ATOM 2047 O O . HIS A 1 259 ? 16.810 -22.856 -2.293 1.00 88.94 259 HIS A O 1
ATOM 2053 N N . ASN A 1 260 ? 15.315 -23.528 -3.820 1.00 88.94 260 ASN A N 1
ATOM 2054 C CA . ASN A 1 260 ? 15.348 -24.936 -3.420 1.00 88.94 260 ASN A CA 1
ATOM 2055 C C . ASN A 1 260 ? 16.724 -25.594 -3.621 1.00 88.94 260 ASN A C 1
ATOM 2057 O O . ASN A 1 260 ? 17.139 -26.408 -2.794 1.00 88.94 260 ASN A O 1
ATOM 2061 N N . MET A 1 261 ? 17.451 -25.265 -4.696 1.00 95.06 261 MET A N 1
ATOM 2062 C CA . MET A 1 261 ? 18.819 -25.767 -4.897 1.00 95.06 261 MET A CA 1
ATOM 2063 C C . MET A 1 261 ? 19.786 -25.234 -3.836 1.00 95.06 261 MET A C 1
ATOM 2065 O O . MET A 1 261 ? 20.549 -26.015 -3.270 1.00 95.06 261 MET A O 1
ATOM 2069 N N . LEU A 1 262 ? 19.718 -23.936 -3.529 1.00 92.25 262 LEU A N 1
ATOM 2070 C CA . LEU A 1 262 ? 20.513 -23.314 -2.467 1.00 92.25 262 LEU A CA 1
ATOM 2071 C C . LEU A 1 262 ? 20.216 -23.950 -1.107 1.00 92.25 262 LEU A C 1
ATOM 2073 O O . LEU A 1 262 ? 21.147 -24.341 -0.408 1.00 92.25 262 LEU A O 1
ATOM 2077 N N . GLY A 1 263 ? 18.937 -24.147 -0.773 1.00 93.19 263 GLY A N 1
ATOM 2078 C CA . GLY A 1 263 ? 18.529 -24.822 0.460 1.00 93.19 263 GLY A CA 1
ATOM 2079 C C . GLY A 1 263 ? 19.118 -26.232 0.587 1.00 93.19 263 GLY A C 1
ATOM 2080 O O . GLY A 1 263 ? 19.667 -26.580 1.632 1.00 93.19 263 GLY A O 1
ATOM 2081 N N . LYS A 1 264 ? 19.094 -27.026 -0.494 1.00 93.56 264 LYS A N 1
ATOM 2082 C CA . LYS A 1 264 ? 19.710 -28.366 -0.520 1.00 93.56 264 LYS A CA 1
ATOM 2083 C C . LYS A 1 264 ? 21.227 -28.320 -0.338 1.00 93.56 264 LYS A C 1
ATOM 2085 O O . LYS A 1 264 ? 21.773 -29.148 0.387 1.00 93.56 264 LYS A O 1
ATOM 2090 N N . LEU A 1 265 ? 21.902 -27.364 -0.975 1.00 93.94 265 LEU A N 1
ATOM 2091 C CA . LEU A 1 265 ? 23.358 -27.234 -0.918 1.00 93.94 265 LEU A CA 1
ATOM 2092 C C . LEU A 1 265 ? 23.833 -26.808 0.479 1.00 93.94 265 LEU A C 1
ATOM 2094 O O . LEU A 1 265 ? 24.792 -27.371 1.006 1.00 93.94 265 LEU A O 1
ATOM 2098 N N . VAL A 1 266 ? 23.110 -25.883 1.116 1.00 93.38 266 VAL A N 1
ATOM 2099 C CA . VAL A 1 266 ? 23.352 -25.476 2.508 1.00 93.38 266 VAL A CA 1
ATOM 2100 C C . VAL A 1 266 ? 23.104 -26.641 3.466 1.00 93.38 266 VAL A C 1
ATOM 2102 O O . VAL A 1 266 ? 23.959 -26.929 4.302 1.00 93.38 266 VAL A O 1
ATOM 2105 N N . ALA A 1 267 ? 21.987 -27.361 3.320 1.00 94.00 267 ALA A N 1
ATOM 2106 C CA . ALA A 1 267 ? 21.676 -28.518 4.162 1.00 94.00 267 ALA A CA 1
ATOM 2107 C C . ALA A 1 267 ? 22.740 -29.625 4.051 1.00 94.00 267 ALA A C 1
ATOM 2109 O O . ALA A 1 267 ? 23.179 -30.162 5.069 1.00 94.00 267 ALA A O 1
ATOM 2110 N N . ALA A 1 268 ? 23.207 -29.923 2.833 1.00 95.81 268 ALA A N 1
ATOM 2111 C CA . ALA A 1 268 ? 24.288 -30.879 2.603 1.00 95.81 268 ALA A CA 1
ATOM 2112 C C . ALA A 1 268 ? 25.591 -30.433 3.285 1.00 95.81 268 ALA A C 1
ATOM 2114 O O . ALA A 1 268 ? 26.224 -31.220 3.988 1.00 95.81 268 ALA A O 1
ATOM 2115 N N . LYS A 1 269 ? 25.954 -29.149 3.162 1.00 95.56 269 LYS A N 1
ATOM 2116 C CA . LYS A 1 269 ? 27.167 -28.615 3.792 1.00 95.56 269 LYS A CA 1
ATOM 2117 C C . LYS A 1 269 ? 27.104 -28.665 5.320 1.00 95.56 269 LYS A C 1
ATOM 2119 O O . LYS A 1 269 ? 28.102 -29.003 5.953 1.00 95.56 269 LYS A O 1
ATOM 2124 N N . ILE A 1 270 ? 25.945 -28.369 5.913 1.00 95.94 270 ILE A N 1
ATOM 2125 C CA . ILE A 1 270 ? 25.722 -28.502 7.360 1.00 95.94 270 ILE A CA 1
ATOM 2126 C C . ILE A 1 270 ? 25.891 -29.964 7.791 1.00 95.94 270 ILE A C 1
ATOM 2128 O O . ILE A 1 270 ? 26.572 -30.229 8.780 1.00 95.94 270 ILE A O 1
ATOM 2132 N N . ALA A 1 271 ? 25.328 -30.918 7.044 1.00 96.19 271 ALA A N 1
ATOM 2133 C CA . ALA A 1 271 ? 25.461 -32.340 7.353 1.00 96.19 271 ALA A CA 1
ATOM 2134 C C . ALA A 1 271 ? 26.925 -32.817 7.314 1.00 96.19 271 ALA A C 1
ATOM 2136 O O . ALA A 1 271 ? 27.348 -33.555 8.205 1.00 96.19 271 ALA A O 1
ATOM 2137 N N . ASP A 1 272 ? 27.713 -32.364 6.337 1.00 97.00 272 ASP A N 1
ATOM 2138 C CA . ASP A 1 272 ? 29.142 -32.686 6.251 1.00 97.00 272 ASP A CA 1
ATOM 2139 C C . ASP A 1 272 ? 29.939 -32.091 7.418 1.00 97.00 272 ASP A C 1
ATOM 2141 O O . ASP A 1 272 ? 30.754 -32.785 8.025 1.00 97.00 272 ASP A O 1
ATOM 2145 N N . LEU A 1 273 ? 29.661 -30.840 7.800 1.00 95.75 273 LEU A N 1
ATOM 2146 C CA . LEU A 1 273 ? 30.288 -30.211 8.969 1.00 95.75 273 LEU A CA 1
ATOM 2147 C C . LEU A 1 273 ? 29.935 -30.940 10.274 1.00 95.75 273 LEU A C 1
ATOM 2149 O O . LEU A 1 273 ? 30.781 -31.070 11.157 1.00 95.75 273 LEU A O 1
ATOM 2153 N N . MET A 1 274 ? 28.708 -31.452 10.395 1.00 95.31 274 MET A N 1
ATOM 2154 C CA . MET A 1 274 ? 28.283 -32.250 11.550 1.00 95.31 274 MET A CA 1
ATOM 2155 C C . MET A 1 274 ? 28.955 -33.629 11.591 1.00 95.31 274 MET A C 1
ATOM 2157 O O . MET A 1 274 ? 29.182 -34.151 12.681 1.00 95.31 274 MET A O 1
ATOM 2161 N N . LYS A 1 275 ? 29.300 -34.216 10.436 1.00 96.62 275 LYS A N 1
ATOM 2162 C CA . LYS A 1 275 ? 30.087 -35.460 10.367 1.00 96.62 275 LYS A CA 1
ATOM 2163 C C . LYS A 1 275 ? 31.549 -35.242 10.746 1.00 96.62 275 LYS A C 1
ATOM 2165 O O . LYS A 1 275 ? 32.103 -36.090 11.424 1.00 96.62 275 LYS A O 1
ATOM 2170 N N . GLN A 1 276 ? 32.151 -34.118 10.352 1.00 93.62 276 GLN A N 1
ATOM 2171 C CA . GLN A 1 276 ? 33.548 -33.795 10.683 1.00 93.62 276 GLN A CA 1
ATOM 2172 C C . GLN A 1 276 ? 33.786 -33.526 12.176 1.00 93.62 276 GLN A C 1
ATOM 2174 O O . GLN A 1 276 ? 34.924 -33.578 12.629 1.00 93.62 276 GLN A O 1
ATOM 2179 N N . LYS A 1 277 ? 32.732 -33.205 12.937 1.00 89.44 277 LYS A N 1
ATOM 2180 C CA . LYS A 1 277 ? 32.806 -32.965 14.387 1.00 89.44 277 LYS A CA 1
ATOM 2181 C C . LYS A 1 277 ? 32.654 -34.229 15.248 1.00 89.44 277 LYS A C 1
ATOM 2183 O O . LYS A 1 277 ? 32.680 -34.102 16.470 1.00 89.44 277 LYS A O 1
ATOM 2188 N N . LYS A 1 278 ? 32.442 -35.401 14.644 1.00 76.00 278 LYS A N 1
ATOM 2189 C CA . LYS A 1 278 ? 32.401 -36.700 15.332 1.00 76.00 278 LYS A CA 1
ATOM 2190 C C . LYS A 1 278 ? 33.705 -37.446 15.116 1.00 76.00 278 LYS A C 1
ATOM 2192 O O . LYS A 1 278 ? 34.117 -38.124 16.077 1.00 76.00 278 LYS A O 1
#

pLDDT: mean 75.29, std 22.26, range [31.84, 98.44]

Foldseek 3Di:
DWFFKQFDPPRDTDIGDQVQWPPGDAPDFPRDDQQDWTFGFDDDPVDTGTTTIGGQTDDPDPVCVVVPPPDDPGDDHHDPPDDPPPPPDDDDDDVPVVVVVVVVVVVVVVVVVVVVVVVVVVVVVVVVVVVVVVVVVVVVVVVVVVVVVVVVVVVVVVVVVPVPPPDDDDDDDDDDDDDDDDDDDDDPPDDDPDDPDDPDPPDDDDDDDDDDDDDDPPDPDPPPDDDDDDDDDDPPDPPPPPPPPPPDPDDPVRVVVVVVVVVVVVVVVVVVVVVVVD

Solvent-accessible surface area (backbone atoms only — not comparable to full-atom values): 18302 Å² total; per-residue (Å²): 87,23,30,36,30,32,33,72,90,76,63,52,74,47,79,43,53,42,88,41,31,62,98,54,81,61,93,49,71,77,55,68,61,57,66,43,79,39,44,32,57,46,76,58,100,88,49,73,51,71,43,55,22,30,49,76,48,52,28,74,44,66,66,63,52,70,68,53,76,62,89,66,85,75,74,72,79,55,72,86,81,71,73,82,78,81,78,85,71,81,90,79,91,62,78,72,61,55,56,54,52,52,50,52,51,50,51,51,54,52,48,55,54,51,50,53,50,50,54,50,54,50,51,54,52,52,52,52,51,51,54,53,50,52,54,51,52,54,51,49,52,53,51,52,53,53,51,52,53,53,52,52,53,53,52,52,57,54,55,66,66,64,74,74,70,82,74,88,75,82,93,79,91,85,79,95,79,78,94,73,93,81,91,79,85,88,76,90,85,76,79,79,89,71,81,93,77,74,83,86,83,86,82,86,89,75,90,78,87,90,82,78,83,88,81,81,89,75,83,82,73,84,78,79,78,79,82,82,88,78,78,100,70,93,73,82,73,81,71,80,72,65,79,80,58,78,87,52,93,68,50,72,71,54,52,53,53,51,53,53,51,50,52,51,52,52,51,51,52,52,51,52,56,58,57,74,75,109

Mean predicted aligned error: 20.45 Å